Protein AF-A0A2M6X2R0-F1 (afdb_monomer)

Mean predicted aligned error: 9.49 Å

Sequence (315 aa):
MKLKLTNTSATFLIAISLFVGARGLSDSLNKSSTMLSLGDSITAGTIAGWVGPQQIVSRIIGSDVLFPNPGANYFFNFQSTFSWATGQDIASHYVRLENALKRQSSLSHLYAINAAVQGQEFSHLPGQARFAVDRILEYNIGSIPYMTLLIGNNDICYYGEASEWLHARLKKYLNEAFDTLNRVQLEGKTRVLVSGLPPIWKLGSKKIREARSVLAVRCEWIRDRILGVCKRSLRWDTPEQEAWAKRQVITLNHWLSDWVKQANHRYPNFEFYFSDSLLHEEIRPNMLSSDCFHPNSEGQKNFAERLWNAQPWFR

Solvent-accessible surface area (backbone atoms only — not comparable to full-atom values): 17439 Å² total; per-residue (Å²): 138,90,82,88,89,76,88,82,81,90,80,91,77,84,94,77,85,92,80,80,80,68,76,78,71,65,78,67,62,80,54,41,40,31,37,41,32,43,29,12,29,69,46,18,8,38,62,10,84,40,74,54,56,76,74,49,54,66,50,71,72,44,86,80,77,70,80,76,66,101,81,68,99,70,84,78,66,58,64,30,50,32,6,20,49,68,4,75,81,38,72,7,43,45,50,51,47,46,54,46,43,49,74,77,41,90,61,89,67,69,47,74,47,76,49,22,34,69,81,35,33,46,85,43,39,39,58,35,27,48,54,50,48,52,51,34,63,74,65,50,43,32,26,39,68,36,33,42,35,39,67,40,66,42,42,40,30,70,70,46,56,68,43,73,70,52,52,53,45,46,54,51,23,52,48,51,15,51,61,50,48,67,71,59,87,55,58,73,63,28,33,33,42,36,43,32,56,54,50,63,39,59,57,31,33,66,77,39,28,65,32,59,36,69,77,71,42,40,21,41,53,45,23,62,71,73,68,54,60,40,54,65,36,32,70,44,92,48,72,69,47,44,52,50,34,45,46,30,56,52,52,47,35,51,52,52,45,56,47,38,63,52,45,43,72,74,38,78,60,40,46,59,44,69,39,58,63,44,43,74,53,82,90,50,71,86,25,35,15,66,56,56,69,47,40,10,42,62,29,18,40,51,50,16,49,48,56,60,69,67,55,91,82,84,124

Secondary structure (DSSP, 8-state):
-------------------SSSSSSSTTS-PEEEEEEEESHHHHTTTTT--STHHHHHHHSSTT-S---TTS--------TT-TTT-TTTT-HHHHHHHHHHHHS----EEEEE---TT--GGGHHHHHHHHHHHHHHTTEEE--EEEEE--HHHHHHH-S--HHHHHHHHHHHHHHHHHHTTS--SSPEEEEEEPPP-GGGGGSHHHHT-B-TTS-BHHIIIIIII-TTHHHH---SHHHHHHHHHHHHHHHHHHHHHHHHHHHH-TTEEEEEE-GGGG----GGGB-TTSSSB-HHHHHHHHHHHHHH-SS--

Radius of gyration: 26.72 Å; Cα contacts (8 Å, |Δi|>4): 539; chains: 1; bounding box: 85×39×107 Å

Foldseek 3Di:
DDDDDDDDDDDDDDPDDPPPPPPPPVVPPPAAEEAEEEAACLQLCPLQAFQADVVVVVVVVPPDPPDDDPPDPDPPSNRELLGQDAHVVFCHVQVLVQVLDVVVDVRPDYHYDYLYYHLDALQCLLVSLVVVVVCCVVRVHAAHQEYEYDYHLNVCLPVVADDVVVLVSNLVSVCSSVVSNLVDDHPAAYEYEYEQDAQQLCCLDPQLQQDAGNVRHGLVCLQCPPPNTSCSLNDDDDPVSSVRSSVRSVSVLVSSQVSQVVCVVVRVSYHYDYDHQNHPDDDHQVQDHRSSRHGHSVVSNVVSVRSVVRDDPRD

pLDDT: mean 83.43, std 21.42, range [27.28, 98.88]

Structure (mmCIF, N/CA/C/O backbone):
data_AF-A0A2M6X2R0-F1
#
_entry.id   AF-A0A2M6X2R0-F1
#
loop_
_atom_site.group_PDB
_atom_site.id
_atom_site.type_symbol
_atom_site.label_atom_id
_atom_site.label_alt_id
_atom_site.label_comp_id
_atom_site.label_asym_id
_atom_site.label_entity_id
_atom_site.label_seq_id
_atom_site.pdbx_PDB_ins_code
_atom_site.Cartn_x
_atom_site.Cartn_y
_atom_site.Cartn_z
_atom_site.occupancy
_atom_site.B_iso_or_equiv
_atom_site.auth_seq_id
_atom_site.auth_comp_id
_atom_site.auth_asym_id
_atom_site.auth_atom_id
_atom_site.pdbx_PDB_model_num
ATOM 1 N N . MET A 1 1 ? -63.470 11.287 80.082 1.00 43.22 1 MET A N 1
ATOM 2 C CA . MET A 1 1 ? -62.884 11.172 78.731 1.00 43.22 1 MET A CA 1
ATOM 3 C C . MET A 1 1 ? -61.407 11.531 78.840 1.00 43.22 1 MET A C 1
ATOM 5 O O . MET A 1 1 ? -61.082 12.666 79.154 1.00 43.22 1 MET A O 1
ATOM 9 N N . LYS A 1 2 ? -60.531 10.521 78.770 1.00 40.09 2 LYS A N 1
ATOM 10 C CA . LYS A 1 2 ? -59.067 10.663 78.819 1.00 40.09 2 LYS A CA 1
ATOM 11 C C . LYS A 1 2 ? -58.580 11.144 77.452 1.00 40.09 2 LYS A C 1
ATOM 13 O O . LYS A 1 2 ? -58.972 10.519 76.477 1.00 40.09 2 LYS A O 1
ATOM 18 N N . LEU A 1 3 ? -57.672 12.119 77.396 1.00 32.97 3 LEU A N 1
ATOM 19 C CA . LEU A 1 3 ? -56.439 12.004 76.604 1.00 32.97 3 LEU A CA 1
ATOM 20 C C . LEU A 1 3 ? -55.464 13.141 76.943 1.00 32.97 3 LEU A C 1
ATOM 22 O O . LEU A 1 3 ? -55.737 14.319 76.740 1.00 32.97 3 LEU A O 1
ATOM 26 N N . LYS A 1 4 ? -54.332 12.721 77.519 1.00 35.53 4 LYS A N 1
ATOM 27 C CA . LYS A 1 4 ? -53.103 13.485 77.735 1.00 35.53 4 LYS A CA 1
ATOM 28 C C . LYS A 1 4 ? -52.472 13.809 76.379 1.00 35.53 4 LYS A C 1
ATOM 30 O O . LYS A 1 4 ? -52.302 12.905 75.567 1.00 35.53 4 LYS A O 1
ATOM 35 N N . LEU A 1 5 ? -52.060 15.058 76.192 1.00 40.47 5 LEU A N 1
ATOM 36 C CA . LEU A 1 5 ? -51.091 15.462 75.176 1.00 40.47 5 LEU A CA 1
ATOM 37 C C . LEU A 1 5 ? -49.701 15.447 75.819 1.00 40.47 5 LEU A C 1
ATOM 39 O O . LEU A 1 5 ? -49.452 16.175 76.777 1.00 40.47 5 LEU A O 1
ATOM 43 N N . THR A 1 6 ? -48.807 14.613 75.297 1.00 48.62 6 THR A N 1
ATOM 44 C CA . THR A 1 6 ? -47.369 14.677 75.573 1.00 48.62 6 THR A CA 1
ATOM 45 C C . THR A 1 6 ? -46.605 14.656 74.256 1.00 48.62 6 THR A C 1
ATOM 47 O O . THR A 1 6 ? -46.826 13.776 73.431 1.00 48.62 6 THR A O 1
ATOM 50 N N . ASN A 1 7 ? -45.736 15.662 74.121 1.00 41.75 7 ASN A N 1
ATOM 51 C CA . ASN A 1 7 ? -44.561 15.829 73.260 1.00 41.75 7 ASN A CA 1
ATOM 52 C C . ASN A 1 7 ? -44.077 14.599 72.477 1.00 41.75 7 ASN A C 1
ATOM 54 O O . ASN A 1 7 ? -43.929 13.528 73.056 1.00 41.75 7 ASN A O 1
ATOM 58 N N . THR A 1 8 ? -43.592 14.802 71.247 1.00 39.56 8 THR A N 1
ATOM 59 C CA . THR A 1 8 ? -42.137 14.889 70.973 1.00 39.56 8 THR A CA 1
ATOM 60 C C . THR A 1 8 ? -41.818 15.044 69.478 1.00 39.56 8 THR A C 1
ATOM 62 O O . THR A 1 8 ? -42.349 14.345 68.628 1.00 39.56 8 THR A O 1
ATOM 65 N N . SER A 1 9 ? -40.904 15.981 69.222 1.00 38.53 9 SER A N 1
ATOM 66 C CA . SER A 1 9 ? -39.717 15.857 68.367 1.00 38.53 9 SER A CA 1
ATOM 67 C C . SER A 1 9 ? -39.843 15.554 66.870 1.00 38.53 9 SER A C 1
ATOM 69 O O . SER A 1 9 ? -40.029 14.430 66.421 1.00 38.53 9 SER A O 1
ATOM 71 N N . ALA A 1 10 ? -39.551 16.620 66.124 1.00 44.25 10 ALA A N 1
ATOM 72 C CA . ALA A 1 10 ? -38.836 16.681 64.856 1.00 44.25 10 ALA A CA 1
ATOM 73 C C . ALA A 1 10 ? -38.079 15.408 64.426 1.00 44.25 10 ALA A C 1
ATOM 75 O O . ALA A 1 10 ? -37.183 14.919 65.113 1.00 44.25 10 ALA A O 1
ATOM 76 N N . THR A 1 11 ? -38.329 14.974 63.193 1.00 41.75 11 THR A N 1
ATOM 77 C CA . THR A 1 11 ? -37.322 14.297 62.372 1.00 41.75 11 THR A CA 1
ATOM 78 C C . THR A 1 11 ? -37.423 14.855 60.960 1.00 41.75 11 THR A C 1
ATOM 80 O O . THR A 1 11 ? -38.328 14.543 60.193 1.00 41.75 11 THR A O 1
ATOM 83 N N . PHE A 1 12 ? -36.497 15.761 60.667 1.00 41.28 12 PHE A N 1
ATOM 84 C CA . PHE A 1 12 ? -36.192 16.266 59.340 1.00 41.28 12 PHE A CA 1
ATOM 85 C C . PHE A 1 12 ? -35.322 15.193 58.671 1.00 41.28 12 PHE A C 1
ATOM 87 O O . PHE A 1 12 ? -34.210 14.943 59.132 1.00 41.28 12 PHE A O 1
ATOM 94 N N . LEU A 1 13 ? -35.820 14.524 57.631 1.00 39.78 13 LEU A N 1
ATOM 95 C CA . LEU A 1 13 ? -35.001 13.648 56.794 1.00 39.78 13 LEU A CA 1
ATOM 96 C C . LEU A 1 13 ? -35.157 14.070 55.337 1.00 39.78 13 LEU A C 1
ATOM 98 O O . LEU A 1 13 ? -36.221 14.014 54.728 1.00 39.78 13 LEU A O 1
ATOM 102 N N . ILE A 1 14 ? -34.033 14.578 54.855 1.00 40.62 14 ILE A N 1
ATOM 103 C CA . ILE A 1 14 ? -33.745 15.122 53.542 1.00 40.62 14 ILE A CA 1
ATOM 104 C C . ILE A 1 14 ? -33.826 13.983 52.518 1.00 40.62 14 ILE A C 1
ATOM 106 O O . ILE A 1 14 ? -33.011 13.065 52.545 1.00 40.62 14 ILE A O 1
ATOM 110 N N . ALA A 1 15 ? -34.782 14.054 51.592 1.00 39.75 15 ALA A N 1
ATOM 111 C CA . ALA A 1 15 ? -34.793 13.228 50.389 1.00 39.75 15 ALA A CA 1
ATOM 112 C C . ALA A 1 15 ? -33.968 13.930 49.296 1.00 39.75 15 ALA A C 1
ATOM 114 O O . ALA A 1 15 ? -34.505 14.634 48.444 1.00 39.75 15 ALA A O 1
ATOM 115 N N . ILE A 1 16 ? -32.643 13.776 49.352 1.00 43.59 16 ILE A N 1
ATOM 116 C CA . ILE A 1 16 ? -31.715 14.164 48.282 1.00 43.59 16 ILE A CA 1
ATOM 117 C C . ILE A 1 16 ? -30.932 12.913 47.865 1.00 43.59 16 ILE A C 1
ATOM 119 O O . ILE A 1 16 ? -30.350 12.238 48.708 1.00 43.59 16 ILE A O 1
ATOM 123 N N . SER A 1 17 ? -30.878 12.681 46.548 1.00 42.66 17 SER A N 1
ATOM 124 C CA . SER A 1 17 ? -30.017 11.728 45.814 1.00 42.66 17 SER A CA 1
ATOM 125 C C . SER A 1 17 ? -30.605 10.360 45.446 1.00 42.66 17 SER A C 1
ATOM 127 O O . SER A 1 17 ? -30.156 9.325 45.923 1.00 42.66 17 SER A O 1
ATOM 129 N N . LEU A 1 18 ? -31.492 10.340 44.448 1.00 42.16 18 LEU A N 1
ATOM 130 C CA . LEU A 1 18 ? -31.646 9.199 43.530 1.00 42.16 18 LEU A CA 1
ATOM 131 C C . LEU A 1 18 ? -31.637 9.698 42.075 1.00 42.16 18 LEU A C 1
ATOM 133 O O . LEU A 1 18 ? -32.614 9.564 41.354 1.00 42.16 18 LEU A O 1
ATOM 137 N N . PHE A 1 19 ? -30.537 10.326 41.645 1.00 43.22 19 PHE A N 1
ATOM 138 C CA . PHE A 1 19 ? -30.314 10.685 40.232 1.00 43.22 19 PHE A CA 1
ATOM 139 C C . PHE A 1 19 ? -28.824 10.660 39.837 1.00 43.22 19 PHE A C 1
ATOM 141 O O . PHE A 1 19 ? -28.354 11.491 39.068 1.00 43.22 19 PHE A O 1
ATOM 148 N N . VAL A 1 20 ? -28.054 9.694 40.353 1.00 44.09 20 VAL A N 1
ATOM 149 C CA . VAL A 1 20 ? -26.637 9.495 39.958 1.00 44.09 20 VAL A CA 1
ATOM 150 C C . VAL A 1 20 ? -26.399 8.148 39.247 1.00 44.09 20 VAL A C 1
ATOM 152 O O . VAL A 1 20 ? -25.314 7.892 38.745 1.00 44.09 20 VAL A O 1
ATOM 155 N N . GLY A 1 21 ? -27.423 7.302 39.086 1.00 42.88 21 GLY A N 1
ATOM 156 C CA . GLY A 1 21 ? -27.259 5.957 38.509 1.00 42.88 21 GLY A CA 1
ATOM 157 C C . GLY A 1 21 ? -27.474 5.807 36.995 1.00 42.88 21 GLY A C 1
ATOM 158 O O . GLY A 1 21 ? -27.180 4.746 36.461 1.00 42.88 21 GLY A O 1
ATOM 159 N N . ALA A 1 22 ? -27.992 6.817 36.286 1.00 40.34 22 ALA A N 1
ATOM 160 C CA . ALA A 1 22 ? -28.460 6.636 34.900 1.00 40.34 22 ALA A CA 1
ATOM 161 C C . ALA A 1 22 ? -27.544 7.223 33.810 1.00 40.34 22 ALA A C 1
ATOM 163 O O . ALA A 1 22 ? -27.767 6.969 32.631 1.00 40.34 22 ALA A O 1
ATOM 164 N N . ARG A 1 23 ? -26.496 7.980 34.167 1.00 41.56 23 ARG A N 1
ATOM 165 C CA . ARG A 1 23 ? -25.565 8.555 33.172 1.00 41.56 23 ARG A CA 1
ATOM 166 C C . ARG A 1 23 ? -24.433 7.611 32.748 1.00 41.56 23 ARG A C 1
ATOM 168 O O . ARG A 1 23 ? -23.787 7.884 31.753 1.00 41.56 23 ARG A O 1
ATOM 175 N N . GLY A 1 24 ? -24.223 6.493 33.449 1.00 35.34 24 GLY A N 1
ATOM 176 C CA . GLY A 1 24 ? -23.161 5.527 33.122 1.00 35.34 24 GLY A CA 1
ATOM 177 C C . GLY A 1 24 ? -23.571 4.381 32.189 1.00 35.34 24 GLY A C 1
ATOM 178 O O . GLY A 1 24 ? -22.707 3.660 31.708 1.00 35.34 24 GLY A O 1
ATOM 179 N N . LEU A 1 25 ? -24.870 4.191 31.932 1.00 40.44 25 LEU A N 1
ATOM 180 C CA . LEU A 1 25 ? -25.377 3.064 31.130 1.00 40.44 25 LEU A CA 1
ATOM 181 C C . LEU A 1 25 ? -25.790 3.463 29.703 1.00 40.44 25 LEU A C 1
ATOM 183 O O . LEU A 1 25 ? -25.954 2.592 28.855 1.00 40.44 25 LEU A O 1
ATOM 187 N N . SER A 1 26 ? -25.906 4.765 29.415 1.00 40.50 26 SER A N 1
ATOM 188 C CA . SER A 1 26 ? -26.314 5.281 28.098 1.00 40.50 26 SER A CA 1
ATOM 189 C C . SER A 1 26 ? -25.148 5.562 27.138 1.00 40.50 26 SER A C 1
ATOM 191 O O . SER A 1 26 ? -25.379 5.635 25.934 1.00 40.50 26 SER A O 1
ATOM 193 N N . ASP A 1 27 ? -23.910 5.684 27.628 1.00 43.59 27 ASP A N 1
ATOM 194 C CA . ASP A 1 27 ? -22.731 5.970 26.784 1.00 43.59 27 ASP A CA 1
ATOM 195 C C . ASP A 1 27 ? -22.117 4.708 26.149 1.00 43.59 27 ASP A C 1
ATOM 197 O O . ASP A 1 27 ? -21.169 4.790 25.370 1.00 43.59 27 ASP A O 1
ATOM 201 N N . SER A 1 28 ? -22.691 3.533 26.430 1.00 44.41 28 SER A N 1
ATOM 202 C CA . SER A 1 28 ? -22.356 2.263 25.768 1.00 44.41 28 SER A CA 1
ATOM 203 C C . SER A 1 28 ? -23.214 1.986 24.527 1.00 44.41 28 SER A C 1
ATOM 205 O O . SER A 1 28 ? -23.361 0.836 24.117 1.00 44.41 28 SER A O 1
ATOM 207 N N . LEU A 1 29 ? -23.788 3.030 23.910 1.00 52.78 29 LEU A N 1
ATOM 208 C CA . LEU A 1 29 ? -24.317 2.940 22.547 1.00 52.78 29 LEU A CA 1
ATOM 209 C C . LEU A 1 29 ? -23.225 2.325 21.664 1.00 52.78 29 LEU A C 1
ATOM 211 O O . LEU A 1 29 ? -22.211 2.973 21.423 1.00 52.78 29 LEU A O 1
ATOM 215 N N . ASN A 1 30 ? -23.425 1.056 21.281 1.00 63.91 30 ASN A N 1
ATOM 216 C CA . ASN A 1 30 ? -22.467 0.165 20.619 1.00 63.91 30 ASN A CA 1
ATOM 217 C C . ASN A 1 30 ? -21.560 0.919 19.642 1.00 63.91 30 ASN A C 1
ATOM 219 O O . ASN A 1 30 ? -21.931 1.129 18.484 1.00 63.91 30 ASN A O 1
ATOM 223 N N . LYS A 1 31 ? -20.370 1.325 20.097 1.00 73.50 31 LYS A N 1
ATOM 224 C CA . LYS A 1 31 ? -19.413 1.955 19.198 1.00 73.50 31 LYS A CA 1
ATOM 225 C C . LYS A 1 31 ? -18.982 0.926 18.164 1.00 73.50 31 LYS A C 1
ATOM 227 O O . LYS A 1 31 ? -18.732 -0.236 18.485 1.00 73.50 31 LYS A O 1
ATOM 232 N N . SER A 1 32 ? -18.919 1.350 16.911 1.00 88.19 32 SER A N 1
ATOM 233 C CA . SER A 1 32 ? -18.616 0.447 15.808 1.00 88.19 32 SER A CA 1
ATOM 234 C C . SER A 1 32 ? -17.125 0.094 15.764 1.00 88.19 32 SER A C 1
ATOM 236 O O . SER A 1 32 ? -16.259 0.899 16.126 1.00 88.19 32 SER A O 1
ATOM 238 N N . SER A 1 33 ? -16.822 -1.117 15.295 1.00 92.38 33 SER A N 1
ATOM 239 C CA . SER A 1 33 ? -15.469 -1.517 14.902 1.00 92.38 33 SER A CA 1
ATOM 240 C C . SER A 1 33 ? -15.296 -1.328 13.400 1.00 92.38 33 SER A C 1
ATOM 242 O O . SER A 1 33 ? -16.158 -1.734 12.617 1.00 92.38 33 SER A O 1
ATOM 244 N N . THR A 1 34 ? -14.168 -0.747 12.991 1.00 95.62 34 THR A N 1
ATOM 245 C CA . THR A 1 34 ? -13.890 -0.444 11.581 1.00 95.62 34 THR A CA 1
ATOM 246 C C . THR A 1 34 ? -12.469 -0.833 11.189 1.00 95.62 34 THR A C 1
ATOM 248 O O . THR A 1 34 ? -11.519 -0.502 11.886 1.00 95.62 34 THR A O 1
ATOM 251 N N . MET A 1 35 ? -12.291 -1.499 10.050 1.00 97.44 35 MET A N 1
ATOM 252 C CA . MET A 1 35 ? -10.981 -1.637 9.412 1.00 97.44 35 MET A CA 1
ATOM 253 C C . MET A 1 35 ? -10.658 -0.372 8.610 1.00 97.44 35 MET A C 1
ATOM 255 O O . MET A 1 35 ? -11.496 0.099 7.845 1.00 97.44 35 MET A O 1
ATOM 259 N N . LEU A 1 36 ? -9.437 0.152 8.729 1.00 98.19 36 LEU A N 1
ATOM 260 C CA . LEU A 1 36 ? -8.983 1.310 7.953 1.00 98.19 36 LEU A CA 1
ATOM 261 C C . LEU A 1 36 ? -7.908 0.905 6.939 1.00 98.19 36 LEU A C 1
ATOM 263 O O . LEU A 1 36 ? -7.010 0.133 7.253 1.00 98.19 36 LEU A O 1
ATOM 267 N N . SER A 1 37 ? -7.949 1.458 5.733 1.00 98.44 37 SER A N 1
ATOM 268 C CA . SER A 1 37 ? -6.888 1.276 4.745 1.00 98.44 37 SER A CA 1
ATOM 269 C C . SER A 1 37 ? -6.431 2.609 4.171 1.00 98.44 37 SER A C 1
ATOM 271 O O . SER A 1 37 ? -7.256 3.398 3.723 1.00 98.44 37 SER A O 1
ATOM 273 N N . LEU A 1 38 ? -5.120 2.838 4.153 1.00 98.50 38 LEU A N 1
ATOM 274 C CA . LEU A 1 38 ? -4.463 4.000 3.557 1.00 98.50 38 LEU A CA 1
ATOM 275 C C . LEU A 1 38 ? -3.576 3.541 2.394 1.00 98.50 38 LEU A C 1
ATOM 277 O O . LEU A 1 38 ? -2.958 2.475 2.458 1.00 98.50 38 LEU A O 1
ATOM 281 N N . GLY A 1 39 ? -3.472 4.335 1.332 1.00 98.00 39 GLY A N 1
ATOM 282 C CA . GLY A 1 39 ? -2.597 3.984 0.219 1.00 98.00 39 GLY A CA 1
ATOM 283 C C . GLY A 1 39 ? -2.884 4.668 -1.105 1.00 98.00 39 GLY A C 1
ATOM 284 O O . GLY A 1 39 ? -3.517 5.719 -1.160 1.00 98.00 39 GLY A O 1
ATOM 285 N N . ASP A 1 40 ? -2.420 4.049 -2.182 1.00 95.62 40 ASP A N 1
ATOM 286 C CA . ASP A 1 40 ? -2.631 4.525 -3.547 1.00 95.62 40 ASP A CA 1
ATOM 287 C C . ASP A 1 40 ? -3.677 3.695 -4.324 1.00 95.62 40 ASP A C 1
ATOM 289 O O . ASP A 1 40 ? -4.545 3.036 -3.744 1.00 95.62 40 ASP A 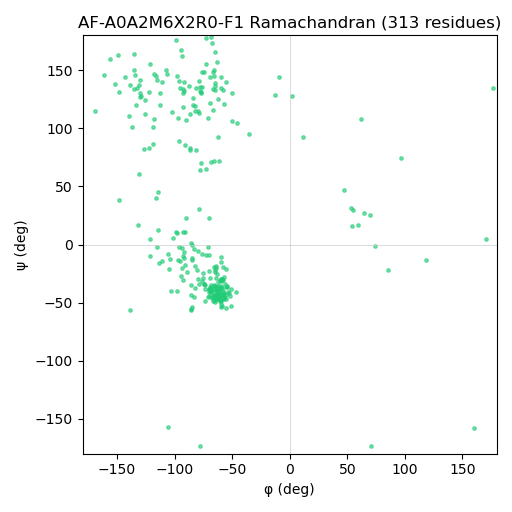O 1
ATOM 293 N N . SER A 1 41 ? -3.615 3.724 -5.657 1.00 94.38 41 SER A N 1
ATOM 294 C CA . SER A 1 41 ? -4.508 2.976 -6.546 1.00 94.38 41 SER A CA 1
ATOM 295 C C . SER A 1 41 ? -4.461 1.461 -6.353 1.00 94.38 41 SER A C 1
ATOM 297 O O . SER A 1 41 ? -5.481 0.802 -6.568 1.00 94.38 41 SER A O 1
ATOM 299 N N . ILE A 1 42 ? -3.328 0.888 -5.929 1.00 96.00 42 ILE A N 1
ATOM 300 C CA . ILE A 1 42 ? -3.237 -0.549 -5.637 1.00 96.00 42 ILE A CA 1
ATOM 301 C C . ILE A 1 42 ? -4.163 -0.875 -4.464 1.00 96.00 42 ILE A C 1
ATOM 303 O O . ILE A 1 42 ? -4.968 -1.802 -4.552 1.00 96.00 42 ILE A O 1
ATOM 307 N N . THR A 1 43 ? -4.105 -0.070 -3.404 1.00 97.56 43 THR A N 1
ATOM 308 C CA . THR A 1 43 ? -4.927 -0.215 -2.194 1.00 97.56 43 THR A CA 1
ATOM 309 C C . THR A 1 43 ? -6.394 0.123 -2.425 1.00 97.56 43 THR A C 1
ATOM 311 O O . THR A 1 43 ? -7.280 -0.573 -1.923 1.00 97.56 43 THR A O 1
ATOM 314 N N . ALA A 1 44 ? -6.683 1.141 -3.235 1.00 95.06 44 ALA A N 1
ATOM 315 C CA . ALA A 1 44 ? -8.050 1.455 -3.646 1.00 95.06 44 ALA A CA 1
ATOM 316 C C . ALA A 1 44 ? -8.679 0.332 -4.498 1.00 95.06 44 ALA A C 1
ATOM 318 O O . ALA A 1 44 ? -9.900 0.255 -4.631 1.00 95.06 44 ALA A O 1
ATOM 319 N N . GLY A 1 45 ? -7.861 -0.556 -5.075 1.00 93.31 45 GLY A N 1
ATOM 320 C CA . GLY A 1 45 ? -8.326 -1.550 -6.036 1.00 93.31 45 GLY A CA 1
ATOM 321 C C . GLY A 1 45 ? -8.745 -0.917 -7.359 1.00 93.31 45 GLY A C 1
ATOM 322 O O . GLY A 1 45 ? -9.599 -1.468 -8.052 1.00 93.31 45 GLY A O 1
ATOM 323 N N . THR A 1 46 ? -8.191 0.252 -7.697 1.00 87.62 46 THR A N 1
ATOM 324 C CA . THR A 1 46 ? -8.549 0.994 -8.907 1.00 87.62 46 THR A CA 1
ATOM 325 C C . THR A 1 46 ? -8.487 0.062 -10.110 1.00 87.62 46 THR A C 1
ATOM 327 O O . THR A 1 46 ? -7.521 -0.681 -10.264 1.00 87.62 46 THR A O 1
ATOM 330 N N . ILE A 1 47 ? -9.550 0.071 -10.923 1.00 84.75 47 ILE A N 1
ATOM 331 C CA . ILE A 1 47 ? -9.713 -0.734 -12.146 1.00 84.75 47 ILE A CA 1
ATOM 332 C C . ILE A 1 47 ? -9.516 -2.255 -11.981 1.00 84.75 47 ILE A C 1
ATOM 334 O O . ILE A 1 47 ? -9.417 -2.975 -12.972 1.00 84.75 47 ILE A O 1
ATOM 338 N N . ALA A 1 48 ? -9.542 -2.790 -10.754 1.00 86.56 48 ALA A N 1
ATOM 339 C CA . ALA A 1 48 ? -9.298 -4.213 -10.520 1.00 86.56 48 ALA A CA 1
ATOM 340 C C . ALA A 1 48 ? -10.356 -5.136 -11.161 1.00 86.56 48 ALA A C 1
ATOM 342 O O . ALA A 1 48 ? -10.046 -6.261 -11.545 1.00 86.56 48 ALA A O 1
ATOM 343 N N . GLY A 1 49 ? -11.595 -4.659 -11.320 1.00 81.12 49 GLY A N 1
ATOM 344 C CA . GLY A 1 49 ? -12.663 -5.394 -12.009 1.00 81.12 49 GLY A CA 1
ATOM 345 C C . GLY A 1 49 ? -12.601 -5.321 -13.541 1.00 81.12 49 GLY A C 1
ATOM 346 O O . GLY A 1 49 ? -13.408 -5.960 -14.214 1.00 81.12 49 GLY A O 1
ATOM 347 N N . TRP A 1 50 ? -11.682 -4.536 -14.114 1.00 73.25 50 TRP A N 1
ATOM 348 C CA . TRP A 1 50 ? -11.643 -4.263 -15.552 1.00 73.25 50 TRP A CA 1
ATOM 349 C C . TRP A 1 50 ? -10.768 -5.283 -16.276 1.00 73.25 50 TRP A C 1
ATOM 351 O O . TRP A 1 50 ? -9.578 -5.078 -16.522 1.00 73.25 50 TRP A O 1
ATOM 361 N N . VAL A 1 51 ? -11.394 -6.406 -16.622 1.00 61.91 51 VAL A N 1
ATOM 362 C CA . VAL A 1 51 ? -10.773 -7.526 -17.348 1.00 61.91 51 VAL A CA 1
ATOM 363 C C . VAL A 1 51 ? -11.363 -7.733 -18.753 1.00 61.91 51 VAL A C 1
ATOM 365 O O . VAL A 1 51 ? -11.095 -8.751 -19.382 1.00 61.91 51 VAL A O 1
ATOM 368 N N . GLY A 1 52 ? -12.159 -6.787 -19.278 1.00 56.47 52 GLY A N 1
ATOM 369 C CA . GLY A 1 52 ? -12.892 -6.958 -20.543 1.00 56.47 52 GLY A CA 1
ATOM 370 C C . GLY A 1 52 ? -12.850 -5.759 -21.513 1.00 56.47 52 GLY A C 1
ATOM 371 O O . GLY A 1 52 ? -12.824 -4.613 -21.061 1.00 56.47 52 GLY A O 1
ATOM 372 N N . PRO A 1 53 ? -12.926 -5.988 -22.846 1.00 49.78 53 PRO A N 1
ATOM 373 C CA . PRO A 1 53 ? -12.915 -4.936 -23.875 1.00 49.78 53 PRO A CA 1
ATOM 374 C C . PRO A 1 53 ? -14.039 -3.900 -23.760 1.00 49.78 53 PRO A C 1
ATOM 376 O O . PRO A 1 53 ? -13.837 -2.715 -24.023 1.00 49.78 53 PRO A O 1
ATOM 379 N N . GLN A 1 54 ? -15.238 -4.342 -23.370 1.00 47.16 54 GLN A N 1
ATOM 380 C CA . GLN A 1 54 ? -16.447 -3.514 -23.424 1.00 47.16 54 GLN A CA 1
ATOM 381 C C . GLN A 1 54 ? -16.454 -2.373 -22.394 1.00 47.16 54 GLN A C 1
ATOM 383 O O . GLN A 1 54 ? -17.112 -1.358 -22.604 1.00 47.16 54 GLN A O 1
ATOM 388 N N . GLN A 1 55 ? -15.684 -2.504 -21.311 1.00 48.38 55 GLN A N 1
ATOM 389 C CA . GLN A 1 55 ? -15.577 -1.475 -20.271 1.00 48.38 55 GLN A CA 1
ATOM 390 C C . GLN A 1 55 ? -14.580 -0.363 -20.643 1.00 48.38 55 GLN A C 1
ATOM 392 O O . GLN A 1 55 ? -14.646 0.733 -20.094 1.00 48.38 55 GLN A O 1
ATOM 397 N N . ILE A 1 56 ? -13.691 -0.627 -21.607 1.00 45.75 56 ILE A N 1
ATOM 398 C CA . ILE A 1 56 ? -12.654 0.304 -22.066 1.00 45.75 56 ILE A CA 1
ATOM 399 C C . ILE A 1 56 ? -13.212 1.239 -23.153 1.00 45.75 56 ILE A C 1
ATOM 401 O O . ILE A 1 56 ? -12.998 2.448 -23.114 1.00 45.75 56 ILE A O 1
ATOM 405 N N . VAL A 1 57 ? -13.975 0.700 -24.111 1.00 41.78 57 VAL A N 1
ATOM 406 C CA . VAL A 1 57 ? -14.451 1.452 -25.291 1.00 41.78 57 VAL A CA 1
ATOM 407 C C . VAL A 1 57 ? -15.491 2.518 -24.929 1.00 41.78 57 VAL A C 1
ATOM 409 O O . VAL A 1 57 ? -15.433 3.628 -25.456 1.00 41.78 57 VAL A O 1
ATOM 412 N N . SER A 1 58 ? -16.391 2.237 -23.983 1.00 38.91 58 SER A N 1
ATOM 413 C CA . SER A 1 58 ? -17.434 3.189 -23.568 1.00 38.91 58 SER A CA 1
ATOM 414 C C . SER A 1 58 ? -16.888 4.443 -22.876 1.00 38.91 58 SER A C 1
ATOM 416 O O . SER A 1 58 ? -17.569 5.463 -22.851 1.00 38.91 58 SER A O 1
ATOM 418 N N . ARG A 1 59 ? -15.652 4.402 -22.357 1.00 45.38 59 ARG A N 1
ATOM 419 C CA . ARG A 1 59 ? -15.014 5.535 -21.666 1.00 45.38 59 ARG A CA 1
ATOM 420 C C . ARG A 1 59 ? -13.800 6.128 -22.385 1.00 45.38 59 ARG A C 1
ATOM 422 O O . ARG A 1 59 ? -13.439 7.253 -22.075 1.00 45.38 59 ARG A O 1
ATOM 429 N N . ILE A 1 60 ? -13.204 5.434 -23.363 1.00 41.25 60 ILE A N 1
ATOM 430 C CA . ILE A 1 60 ? -12.231 6.050 -24.289 1.00 41.25 60 ILE A CA 1
ATOM 431 C C . ILE A 1 60 ? -12.943 6.949 -25.315 1.00 41.25 60 ILE A C 1
ATOM 433 O O . ILE A 1 60 ? -12.392 7.972 -25.708 1.00 41.25 60 ILE A O 1
ATOM 437 N N . ILE A 1 61 ? -14.163 6.591 -25.738 1.00 40.69 61 ILE A N 1
ATOM 438 C CA . ILE A 1 61 ? -14.947 7.373 -26.716 1.00 40.69 61 ILE A CA 1
ATOM 439 C C . ILE A 1 61 ? -15.826 8.434 -26.022 1.00 40.69 61 ILE A C 1
ATOM 441 O O . ILE A 1 61 ? -16.141 9.461 -26.616 1.00 40.69 61 ILE A O 1
ATOM 445 N N . GLY A 1 62 ? -16.168 8.233 -24.745 1.00 33.59 62 GLY A N 1
ATOM 446 C CA . GLY A 1 62 ? -16.767 9.258 -23.889 1.00 33.59 62 GLY A CA 1
ATOM 447 C C . GLY A 1 62 ? -15.697 10.188 -23.323 1.00 33.59 62 GLY A C 1
ATOM 448 O O . GLY A 1 62 ? -15.235 9.994 -22.201 1.00 33.59 62 GLY A O 1
ATOM 449 N N . SER A 1 63 ? -15.280 11.168 -24.120 1.00 37.22 63 SER A N 1
ATOM 450 C CA . SER A 1 63 ? -14.496 12.330 -23.698 1.00 37.22 63 SER A CA 1
ATOM 451 C C . SER A 1 63 ? -15.072 12.942 -22.413 1.00 37.22 63 SER A C 1
ATOM 453 O O . SER A 1 63 ? -16.137 13.541 -22.491 1.00 37.22 63 SER A O 1
ATOM 455 N N . ASP A 1 64 ? -14.410 12.701 -21.269 1.00 30.30 64 ASP A N 1
ATOM 456 C CA . ASP A 1 64 ? -14.414 13.508 -20.020 1.00 30.30 64 ASP A CA 1
ATOM 457 C C . ASP A 1 64 ? -13.723 12.812 -18.815 1.00 30.30 64 ASP A C 1
ATOM 459 O O . ASP A 1 64 ? -13.674 13.361 -17.717 1.00 30.30 64 ASP A O 1
ATOM 463 N N . VAL A 1 65 ? -13.101 11.633 -18.987 1.00 33.12 65 VAL A N 1
ATOM 464 C CA . VAL A 1 65 ? -12.243 11.006 -17.949 1.00 33.12 65 VAL A CA 1
ATOM 465 C C . VAL A 1 65 ? -10.778 10.935 -18.400 1.00 33.12 65 VAL A C 1
ATOM 467 O O . VAL A 1 65 ? -10.097 9.922 -18.265 1.00 33.12 65 VAL A O 1
ATOM 470 N N . LEU A 1 66 ? -10.271 12.036 -18.954 1.00 33.34 66 LEU A N 1
ATOM 471 C CA . LEU A 1 66 ? -8.843 12.345 -18.895 1.00 33.34 66 LEU A CA 1
ATOM 472 C C . LEU A 1 66 ? -8.650 13.174 -17.628 1.00 33.34 66 LEU A C 1
ATOM 474 O O . LEU A 1 66 ? -9.123 14.303 -17.587 1.00 33.34 66 LEU A O 1
ATOM 478 N N . PHE A 1 67 ? -8.042 12.562 -16.603 1.00 35.66 67 PHE A N 1
ATOM 479 C CA . PHE A 1 67 ? -7.576 13.159 -15.341 1.00 35.66 67 PHE A CA 1
ATOM 480 C C . PHE A 1 67 ? -8.083 14.594 -15.095 1.00 35.66 67 PHE A C 1
ATOM 482 O O . PHE A 1 67 ? -7.437 15.539 -15.560 1.00 35.66 67 PHE A O 1
ATOM 489 N N . PRO A 1 68 ? -9.220 14.799 -14.402 1.00 27.83 68 PRO A N 1
ATOM 490 C CA . PRO A 1 68 ? -9.677 16.150 -14.152 1.00 27.83 68 PRO A CA 1
ATOM 491 C C . PRO A 1 68 ? -8.628 16.869 -13.300 1.00 27.83 68 PRO A C 1
ATOM 493 O O . PRO A 1 68 ? -8.192 16.378 -12.261 1.00 27.83 68 PRO A O 1
ATOM 496 N N . ASN A 1 69 ? -8.199 18.010 -13.833 1.00 27.28 69 ASN A N 1
ATOM 497 C CA . ASN A 1 69 ? -7.708 19.213 -13.168 1.00 27.28 69 ASN A CA 1
ATOM 498 C C . ASN A 1 69 ? -7.655 19.119 -11.617 1.00 27.28 69 ASN A C 1
ATOM 500 O O . ASN A 1 69 ? -8.692 18.850 -11.006 1.00 27.28 69 ASN A O 1
ATOM 504 N N . PRO A 1 70 ? -6.525 19.425 -10.944 1.00 33.94 70 PRO A N 1
ATOM 505 C CA . PRO A 1 70 ? -6.343 19.261 -9.490 1.00 33.94 70 PRO A CA 1
ATOM 506 C C . PRO A 1 70 ? -7.153 20.249 -8.617 1.00 33.94 70 PRO A C 1
ATOM 508 O O . PRO A 1 70 ? -6.781 20.526 -7.481 1.00 33.94 70 PRO A O 1
ATOM 511 N N . GLY A 1 71 ? -8.246 20.813 -9.137 1.00 28.00 71 GLY A N 1
ATOM 512 C CA . GLY A 1 71 ? -8.935 21.975 -8.578 1.00 28.00 71 GLY A CA 1
ATOM 513 C C . GLY A 1 71 ? -10.454 21.866 -8.435 1.00 28.00 71 GLY A C 1
ATOM 514 O O . GLY A 1 71 ? -11.091 22.904 -8.286 1.00 28.00 71 GLY A O 1
ATOM 515 N N . ALA A 1 72 ? -11.068 20.677 -8.477 1.00 27.28 72 ALA A N 1
ATOM 516 C CA . ALA A 1 72 ? -12.504 20.555 -8.202 1.00 27.28 72 ALA A CA 1
ATOM 517 C C . ALA A 1 72 ? -12.893 19.221 -7.539 1.00 27.28 72 ALA A C 1
ATOM 519 O O . ALA A 1 72 ? -12.523 18.140 -7.989 1.00 27.28 72 ALA A O 1
ATOM 520 N N . ASN A 1 73 ? -13.671 19.337 -6.461 1.00 32.19 73 ASN A N 1
ATOM 521 C CA . ASN A 1 73 ? -14.183 18.297 -5.566 1.00 32.19 73 ASN A CA 1
ATOM 522 C C . ASN A 1 73 ? -15.103 17.254 -6.238 1.00 32.19 73 ASN A C 1
ATOM 524 O O . ASN A 1 73 ? -16.296 17.210 -5.953 1.00 32.19 73 ASN A O 1
ATOM 528 N N . TYR A 1 74 ? -14.557 16.364 -7.065 1.00 32.66 74 TYR A N 1
ATOM 529 C CA . TYR A 1 74 ? -15.228 15.113 -7.438 1.00 32.66 74 TYR A CA 1
ATOM 530 C C . TYR A 1 74 ? -14.310 13.923 -7.156 1.00 32.66 74 TYR A C 1
ATOM 532 O O . TYR A 1 74 ? -13.622 13.392 -8.025 1.00 32.66 74 TYR A O 1
ATOM 540 N N . PHE A 1 75 ? -14.318 13.511 -5.887 1.00 34.75 75 PHE A N 1
ATOM 541 C CA . PHE A 1 75 ? -13.757 12.261 -5.383 1.00 34.75 75 PHE A CA 1
ATOM 542 C C . PHE A 1 75 ? -14.537 11.059 -5.943 1.00 34.75 75 PHE A C 1
ATOM 544 O O . PHE A 1 75 ? -15.243 10.370 -5.211 1.00 34.75 75 PHE A O 1
ATOM 551 N N . PHE A 1 76 ? -14.397 10.748 -7.232 1.00 38.12 76 PHE A N 1
ATOM 552 C CA . PHE A 1 76 ? -14.654 9.383 -7.695 1.00 38.12 76 PHE A CA 1
ATOM 553 C C . PHE A 1 76 ? -13.454 8.514 -7.308 1.00 38.12 76 PHE A C 1
ATOM 555 O O . PHE A 1 76 ? -12.661 8.078 -8.140 1.00 38.12 76 PHE A O 1
ATOM 562 N N . ASN A 1 77 ? -13.317 8.276 -6.002 1.00 46.56 77 ASN A N 1
ATOM 563 C CA . ASN A 1 77 ? -12.562 7.149 -5.483 1.00 46.56 77 ASN A CA 1
ATOM 564 C C . ASN A 1 77 ? -13.278 5.890 -5.984 1.00 46.56 77 ASN A C 1
ATOM 566 O O . ASN A 1 77 ? -14.231 5.430 -5.360 1.00 46.56 77 ASN A O 1
ATOM 570 N N . PHE A 1 78 ? -12.862 5.354 -7.135 1.00 52.94 78 PHE A N 1
ATOM 571 C CA . PHE A 1 78 ? -13.287 4.037 -7.614 1.00 52.94 78 PHE A CA 1
ATOM 572 C C . PHE A 1 78 ? -12.692 2.966 -6.693 1.00 52.94 78 PHE A C 1
ATOM 574 O O . PHE A 1 78 ? -11.748 2.263 -7.054 1.00 52.94 78 PHE A O 1
ATOM 581 N N . GLN A 1 79 ? -13.213 2.901 -5.468 1.00 64.75 79 GLN A N 1
ATOM 582 C CA . GLN A 1 79 ? -12.931 1.839 -4.523 1.00 64.75 79 GLN A CA 1
ATOM 583 C C . GLN A 1 79 ? -13.621 0.602 -5.048 1.00 64.75 79 GLN A C 1
ATOM 585 O O . GLN A 1 79 ? -14.845 0.516 -5.116 1.00 64.75 79 GLN A O 1
ATOM 590 N N . SER A 1 80 ? -12.803 -0.323 -5.515 1.00 76.94 80 SER A N 1
ATOM 591 C CA . SER A 1 80 ? -13.301 -1.540 -6.116 1.00 76.94 80 SER A CA 1
ATOM 592 C C . SER A 1 80 ? -13.720 -2.513 -5.027 1.00 76.94 80 SER A C 1
ATOM 594 O O . SER A 1 80 ? -13.002 -2.710 -4.042 1.00 76.94 80 SER A O 1
ATOM 596 N N . THR A 1 81 ? -14.827 -3.216 -5.259 1.00 88.88 81 THR A N 1
ATOM 597 C CA . THR A 1 81 ? -15.213 -4.402 -4.483 1.00 88.88 81 THR A CA 1
ATOM 598 C C . THR A 1 81 ? -14.154 -5.512 -4.555 1.00 88.88 81 THR A C 1
ATOM 600 O O . THR A 1 81 ? -14.192 -6.442 -3.755 1.00 88.88 81 THR A O 1
ATOM 603 N N . PHE A 1 82 ? -13.161 -5.378 -5.443 1.00 94.19 82 PHE A N 1
ATOM 604 C CA . PHE A 1 82 ? -11.986 -6.239 -5.571 1.00 94.19 82 PHE A CA 1
ATOM 605 C C . PHE A 1 82 ? -10.714 -5.701 -4.880 1.00 94.19 82 PHE A C 1
ATOM 607 O O . PHE A 1 82 ? -9.646 -6.244 -5.128 1.00 94.19 82 PHE A O 1
ATOM 614 N N . SER A 1 83 ? -10.757 -4.643 -4.057 1.00 96.50 83 SER A N 1
ATOM 615 C CA . SER A 1 83 ? -9.569 -4.179 -3.305 1.00 96.50 83 SER A CA 1
ATOM 616 C C . SER A 1 83 ? -9.001 -5.280 -2.394 1.00 96.50 83 SER A C 1
ATOM 618 O O . SER A 1 83 ? -9.743 -5.900 -1.629 1.00 96.50 83 SER A O 1
ATOM 620 N N . TRP A 1 84 ? -7.679 -5.490 -2.410 1.00 98.19 84 TRP A N 1
ATOM 621 C CA . TRP A 1 84 ? -7.003 -6.459 -1.536 1.00 98.19 84 TRP A CA 1
ATOM 622 C C . TRP A 1 84 ? -7.228 -6.174 -0.043 1.00 98.19 84 TRP A C 1
ATOM 624 O O . TRP A 1 84 ? -7.269 -7.097 0.777 1.00 98.19 84 TRP A O 1
ATOM 634 N N . ALA A 1 85 ? -7.392 -4.897 0.308 1.00 97.94 85 ALA A N 1
ATOM 635 C CA . ALA A 1 85 ? -7.573 -4.450 1.678 1.00 97.94 85 ALA A CA 1
ATOM 636 C C . ALA A 1 85 ? -9.046 -4.516 2.099 1.00 97.94 85 ALA A C 1
ATOM 638 O O . ALA A 1 85 ? -9.367 -5.177 3.084 1.00 97.94 85 ALA A O 1
ATOM 639 N N . THR A 1 86 ? -9.944 -3.870 1.347 1.00 97.06 86 THR A N 1
ATOM 640 C CA . THR A 1 86 ? -11.340 -3.641 1.775 1.00 97.06 86 THR A CA 1
ATOM 641 C C . THR A 1 86 ? -12.401 -4.220 0.839 1.00 97.06 86 THR A C 1
ATOM 643 O O . THR A 1 86 ? -13.586 -3.974 1.044 1.00 97.06 86 THR A O 1
ATOM 646 N N . GLY A 1 87 ? -12.012 -4.951 -0.207 1.00 95.12 87 GLY A N 1
ATOM 647 C CA . GLY A 1 87 ? -12.947 -5.532 -1.169 1.00 95.12 87 GLY A CA 1
ATOM 648 C C . GLY A 1 87 ? -13.837 -6.617 -0.557 1.00 95.12 87 GLY A C 1
ATOM 649 O O . GLY A 1 87 ? -13.412 -7.336 0.342 1.00 95.12 87 GLY A O 1
ATOM 650 N N . GLN A 1 88 ? -15.067 -6.753 -1.045 1.00 94.06 88 GLN A N 1
ATOM 651 C CA . GLN A 1 88 ? -16.028 -7.765 -0.583 1.00 94.06 88 GLN A CA 1
ATOM 652 C C . GLN A 1 88 ? -16.189 -8.929 -1.572 1.00 94.06 88 GLN A C 1
ATOM 654 O O . GLN A 1 88 ? -16.547 -10.029 -1.162 1.00 94.06 88 GLN A O 1
ATOM 659 N N . ASP A 1 89 ? -15.832 -8.732 -2.846 1.00 94.12 89 ASP A N 1
ATOM 660 C CA . ASP A 1 89 ? -15.941 -9.755 -3.899 1.00 94.12 89 ASP A CA 1
ATOM 661 C C . ASP A 1 89 ? -14.713 -10.684 -3.954 1.00 94.12 89 ASP A C 1
ATOM 663 O O . ASP A 1 89 ? -14.617 -11.582 -4.793 1.00 94.12 89 ASP A O 1
ATOM 667 N N . ILE A 1 90 ? -13.746 -10.477 -3.057 1.00 95.12 90 ILE A N 1
ATOM 668 C CA . ILE A 1 90 ? -12.586 -11.347 -2.844 1.00 95.12 90 ILE A CA 1
ATOM 669 C C . ILE A 1 90 ? -12.359 -11.557 -1.350 1.00 95.12 90 ILE A C 1
ATOM 671 O O . ILE A 1 90 ? -12.827 -10.785 -0.518 1.00 95.12 90 ILE A O 1
ATOM 675 N N . ALA A 1 91 ? -11.565 -12.572 -1.001 1.00 96.94 91 ALA A N 1
ATOM 676 C CA . ALA A 1 91 ? -11.086 -12.789 0.364 1.00 96.94 91 ALA A CA 1
ATOM 677 C C . ALA A 1 91 ? -10.016 -11.745 0.753 1.00 96.94 91 ALA A C 1
ATOM 679 O O . ALA A 1 91 ? -8.843 -12.086 0.936 1.00 96.94 91 ALA A O 1
ATOM 680 N N . SER A 1 92 ? -10.426 -10.479 0.827 1.00 98.19 92 SER A N 1
ATOM 681 C CA . SER A 1 92 ? -9.622 -9.331 1.245 1.00 98.19 92 SER A CA 1
ATOM 682 C C . SER A 1 92 ? -9.252 -9.404 2.728 1.00 98.19 92 SER A C 1
ATOM 684 O O . SER A 1 92 ? -9.748 -10.252 3.478 1.00 98.19 92 SER A O 1
ATOM 686 N N . HIS A 1 93 ? -8.412 -8.477 3.180 1.00 98.38 93 HIS A N 1
ATOM 687 C CA . HIS A 1 93 ? -8.128 -8.320 4.604 1.00 98.38 93 HIS A CA 1
ATOM 688 C C . HIS A 1 93 ? -9.388 -7.996 5.418 1.00 98.38 93 HIS A C 1
ATOM 690 O O . HIS A 1 93 ? -9.540 -8.542 6.505 1.00 98.38 93 HIS A O 1
ATOM 696 N N . TYR A 1 94 ? -10.310 -7.188 4.890 1.00 97.75 94 TYR A N 1
ATOM 697 C CA . TYR A 1 94 ? -11.590 -6.891 5.535 1.00 97.75 94 TYR A CA 1
ATOM 698 C C . TYR A 1 94 ? -12.410 -8.159 5.782 1.00 97.75 94 TYR A C 1
ATOM 700 O O . TYR A 1 94 ? -12.778 -8.439 6.921 1.00 97.75 94 TYR A O 1
ATOM 708 N N . VAL A 1 95 ? -12.624 -8.976 4.745 1.00 96.69 95 VAL A N 1
ATOM 709 C CA . VAL A 1 95 ? -13.404 -10.222 4.860 1.00 96.69 95 VAL A CA 1
ATOM 710 C C . VAL A 1 95 ? -12.729 -11.200 5.826 1.00 96.69 95 VAL A C 1
ATOM 712 O O . VAL A 1 95 ? -13.383 -11.855 6.639 1.00 96.69 95 VAL A O 1
ATOM 715 N N . ARG A 1 96 ? -11.399 -11.314 5.767 1.00 97.31 96 ARG A N 1
ATOM 716 C CA . ARG A 1 96 ? -10.642 -12.207 6.655 1.00 97.31 96 ARG A CA 1
ATOM 717 C C . ARG A 1 96 ? -10.659 -11.730 8.105 1.00 97.31 96 ARG A C 1
ATOM 719 O O . ARG A 1 96 ? -10.829 -12.560 8.997 1.00 97.31 96 ARG A O 1
ATOM 726 N N . LEU A 1 97 ? -10.538 -10.423 8.334 1.00 96.38 97 LEU A N 1
ATOM 727 C CA . LEU A 1 97 ? -10.627 -9.820 9.659 1.00 96.38 97 LEU A CA 1
ATOM 728 C C . LEU A 1 97 ? -12.017 -9.991 10.246 1.00 96.38 97 LEU A C 1
ATOM 730 O O . LEU A 1 97 ? -12.127 -10.426 11.387 1.00 96.38 97 LEU A O 1
ATOM 734 N N . GLU A 1 98 ? -13.065 -9.708 9.475 1.00 94.75 98 GLU A N 1
ATOM 735 C CA . GLU A 1 98 ? -14.437 -9.898 9.933 1.00 94.75 98 GLU A CA 1
ATOM 736 C C . GLU A 1 98 ? -14.650 -11.346 10.399 1.00 94.75 98 GLU A C 1
ATOM 738 O O . GLU A 1 98 ? -15.127 -11.587 11.508 1.00 94.75 98 GLU A O 1
ATOM 743 N N . ASN A 1 99 ? -14.204 -12.316 9.599 1.00 93.56 99 ASN A N 1
ATOM 744 C CA . ASN A 1 99 ? -14.276 -13.729 9.955 1.00 93.56 99 ASN A CA 1
ATOM 745 C C . ASN A 1 99 ? -13.436 -14.083 11.192 1.00 93.56 99 ASN A C 1
ATOM 747 O O . ASN A 1 99 ? -13.870 -14.895 12.007 1.00 93.56 99 ASN A O 1
ATOM 751 N N . ALA A 1 100 ? -12.240 -13.511 11.349 1.00 93.25 100 ALA A N 1
ATOM 752 C CA . ALA A 1 100 ? -11.397 -13.743 12.522 1.00 93.25 100 ALA A CA 1
ATOM 753 C C . ALA A 1 100 ? -12.032 -13.178 13.801 1.00 93.25 100 ALA A C 1
ATOM 755 O O . ALA A 1 100 ? -12.095 -13.870 14.816 1.00 93.25 100 ALA A O 1
ATOM 756 N N . LEU A 1 101 ? -12.568 -11.959 13.738 1.00 91.31 101 LEU A N 1
ATOM 757 C CA . LEU A 1 101 ? -13.198 -11.292 14.873 1.00 91.31 101 LEU A CA 1
ATOM 758 C C . LEU A 1 101 ? -14.525 -11.949 15.275 1.00 91.31 101 LEU A C 1
ATOM 760 O O . LEU A 1 101 ? -14.762 -12.118 16.470 1.00 91.31 101 LEU A O 1
ATOM 764 N N . LYS A 1 102 ? -15.342 -12.402 14.311 1.00 90.31 102 LYS A N 1
ATOM 765 C CA . LYS A 1 102 ? -16.568 -13.185 14.573 1.00 90.31 102 LYS A CA 1
ATOM 766 C C . LYS A 1 102 ? -16.285 -14.505 15.297 1.00 90.31 102 LYS A C 1
ATOM 768 O O . LYS A 1 102 ? -17.124 -14.979 16.052 1.00 90.31 102 LYS A O 1
ATOM 773 N N . ARG A 1 103 ? -15.109 -15.113 15.086 1.00 86.88 103 ARG A N 1
ATOM 774 C CA . ARG A 1 103 ? -14.694 -16.321 15.826 1.00 86.88 103 ARG A CA 1
ATOM 775 C C . ARG A 1 103 ? -14.245 -16.020 17.256 1.00 86.88 103 ARG A C 1
ATOM 777 O O . ARG A 1 103 ? -14.387 -16.877 18.118 1.00 86.88 103 ARG A O 1
ATOM 784 N N . GLN A 1 104 ? -13.669 -14.843 17.492 1.00 82.88 104 GLN A N 1
ATOM 785 C CA . GLN A 1 104 ? -13.079 -14.466 18.782 1.00 82.88 104 GLN A CA 1
ATOM 786 C C . GLN A 1 104 ? -14.047 -1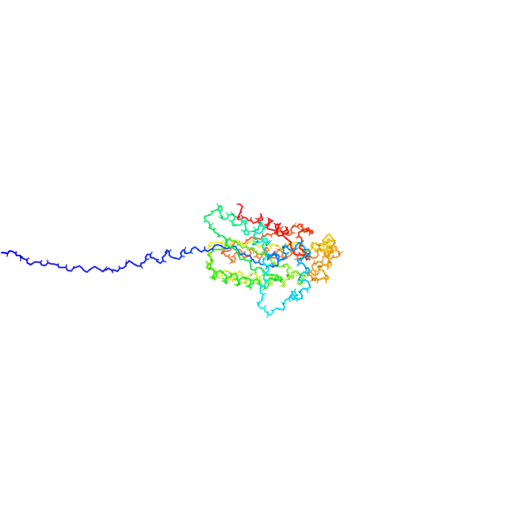3.712 19.705 1.00 82.88 104 GLN A C 1
ATOM 788 O O . GLN A 1 104 ? -13.813 -13.641 20.907 1.00 82.88 104 GLN A O 1
ATOM 793 N N . SER A 1 105 ? -15.110 -13.120 19.162 1.00 71.81 105 SER A N 1
ATOM 794 C CA . SER A 1 105 ? -15.997 -12.208 19.889 1.00 71.81 105 SER A CA 1
ATOM 795 C C . SER A 1 105 ? -17.433 -12.275 19.369 1.00 71.81 105 SER A C 1
ATOM 797 O O . SER A 1 105 ? -17.672 -12.711 18.247 1.00 71.81 105 SER A O 1
ATOM 799 N N . SER A 1 106 ? -18.394 -11.765 20.146 1.00 64.56 106 SER A N 1
ATOM 800 C CA . SER A 1 106 ? -19.783 -11.548 19.713 1.00 64.56 106 SER A CA 1
ATOM 801 C C . SER A 1 106 ? -19.953 -10.277 18.862 1.00 64.56 106 SER A C 1
ATOM 803 O O . SER A 1 106 ? -21.001 -9.632 18.924 1.00 64.56 106 SER A O 1
ATOM 805 N N . LEU A 1 107 ? -18.920 -9.874 18.106 1.00 70.50 107 LEU A N 1
ATOM 806 C CA . LEU A 1 107 ? -18.985 -8.725 17.200 1.00 70.50 107 LEU A CA 1
ATOM 807 C C . LEU A 1 107 ? -20.121 -8.923 16.193 1.00 70.50 107 LEU A C 1
ATOM 809 O O . LEU A 1 107 ? -20.131 -9.889 15.430 1.00 70.50 107 LEU A O 1
ATOM 813 N N . SER A 1 108 ? -21.072 -7.989 16.187 1.00 69.31 108 SER A N 1
ATOM 814 C CA . SER A 1 108 ? -22.231 -8.031 15.294 1.00 69.31 108 SER A CA 1
ATOM 815 C C . SER A 1 108 ? -21.854 -7.683 13.854 1.00 69.31 108 SER A C 1
ATOM 817 O O . SER A 1 108 ? -22.368 -8.298 12.921 1.00 69.31 108 SER A O 1
ATOM 819 N N . HIS A 1 109 ? -20.949 -6.717 13.665 1.00 83.06 109 HIS A N 1
ATOM 820 C CA . HIS A 1 109 ? -20.539 -6.251 12.345 1.00 83.06 109 HIS A CA 1
ATOM 821 C C . HIS A 1 109 ? -19.199 -5.500 12.377 1.00 83.06 109 HIS A C 1
ATOM 823 O O . HIS A 1 109 ? -18.904 -4.785 13.336 1.00 83.06 109 HIS A O 1
ATOM 829 N N . LEU A 1 110 ? -18.410 -5.637 11.308 1.00 92.19 110 LEU A N 1
ATOM 830 C CA . LEU A 1 110 ? -17.197 -4.857 11.055 1.00 92.19 110 LEU A CA 1
ATOM 831 C C . LEU A 1 110 ? -17.443 -3.956 9.841 1.00 92.19 110 LEU A C 1
ATOM 833 O O . LEU A 1 110 ? -17.839 -4.448 8.787 1.00 92.19 110 LEU A O 1
ATOM 837 N N . TYR A 1 111 ? -17.134 -2.668 9.954 1.00 94.69 111 TYR A N 1
ATOM 838 C CA . TYR A 1 111 ? -17.140 -1.743 8.817 1.00 94.69 111 TYR A CA 1
ATOM 839 C C . TYR A 1 111 ? -15.743 -1.611 8.200 1.00 94.69 111 TYR A C 1
ATOM 841 O O . TYR A 1 111 ? -14.744 -2.028 8.789 1.00 94.69 111 TYR A O 1
ATOM 849 N N . ALA A 1 112 ? -15.650 -1.013 7.014 1.00 95.31 112 ALA A N 1
ATOM 850 C CA . ALA A 1 112 ? -14.377 -0.696 6.374 1.00 95.31 112 ALA A CA 1
ATOM 851 C C . ALA A 1 112 ? -14.371 0.749 5.863 1.00 95.31 112 ALA A C 1
ATOM 853 O O . ALA A 1 112 ? -15.311 1.186 5.206 1.00 95.31 112 ALA A O 1
ATOM 854 N N . ILE A 1 113 ? -13.276 1.462 6.121 1.00 95.38 113 ILE A N 1
ATOM 855 C CA . ILE A 1 113 ? -12.944 2.732 5.479 1.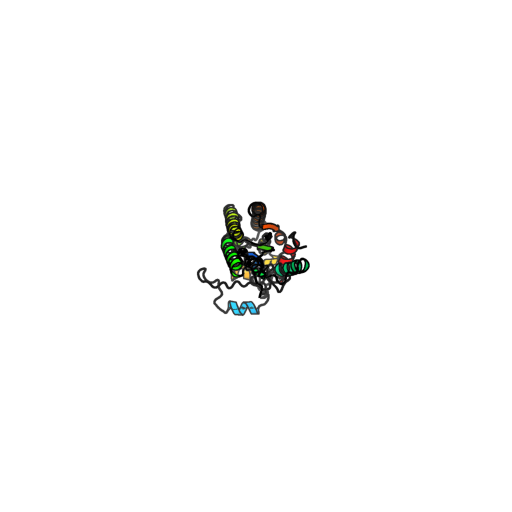00 95.38 113 ILE A CA 1
ATOM 856 C C . ILE A 1 113 ? -11.716 2.488 4.614 1.00 95.38 113 ILE A C 1
ATOM 858 O O . ILE A 1 113 ? -10.646 2.141 5.113 1.00 95.38 113 ILE A O 1
ATOM 862 N N . ASN A 1 114 ? -11.849 2.714 3.314 1.00 96.25 114 ASN A N 1
ATOM 863 C CA . ASN A 1 114 ? -10.703 2.816 2.429 1.00 96.25 114 ASN A CA 1
ATOM 864 C C . ASN A 1 114 ? -10.470 4.303 2.148 1.00 96.25 114 ASN A C 1
ATOM 866 O O . ASN A 1 114 ? -11.323 4.979 1.588 1.00 96.25 114 ASN A O 1
ATOM 870 N N . ALA A 1 115 ? -9.349 4.841 2.605 1.00 96.44 115 ALA A N 1
ATOM 871 C CA . ALA A 1 115 ? -8.948 6.221 2.352 1.00 96.44 115 ALA A CA 1
ATOM 872 C C . ALA A 1 115 ? -7.889 6.310 1.243 1.00 96.44 115 ALA A C 1
ATOM 874 O O . ALA A 1 115 ? -7.370 7.394 0.987 1.00 96.44 115 ALA A O 1
ATOM 875 N N . ALA A 1 116 ? -7.562 5.188 0.594 1.00 95.75 116 ALA A N 1
ATOM 876 C CA . ALA A 1 116 ? -6.605 5.159 -0.494 1.00 95.75 116 ALA A CA 1
ATOM 877 C C . ALA A 1 116 ? -7.150 5.854 -1.744 1.00 95.75 116 ALA A C 1
ATOM 879 O O . ALA A 1 116 ? -8.339 5.762 -2.063 1.00 95.75 116 ALA A O 1
ATOM 880 N N . VAL A 1 117 ? -6.259 6.529 -2.469 1.00 90.62 117 VAL A N 1
ATOM 881 C CA . VAL A 1 117 ? -6.620 7.345 -3.633 1.00 90.62 117 VAL A CA 1
ATOM 882 C C . VAL A 1 117 ? -5.594 7.151 -4.743 1.00 90.62 117 VAL A C 1
ATOM 884 O O . VAL A 1 117 ? -4.385 7.140 -4.511 1.00 90.62 117 VAL A O 1
ATOM 887 N N . GLN A 1 118 ? -6.078 7.027 -5.975 1.00 89.44 118 GLN A N 1
ATOM 888 C CA . GLN A 1 118 ? -5.228 6.879 -7.151 1.00 89.44 118 GLN A CA 1
ATOM 889 C C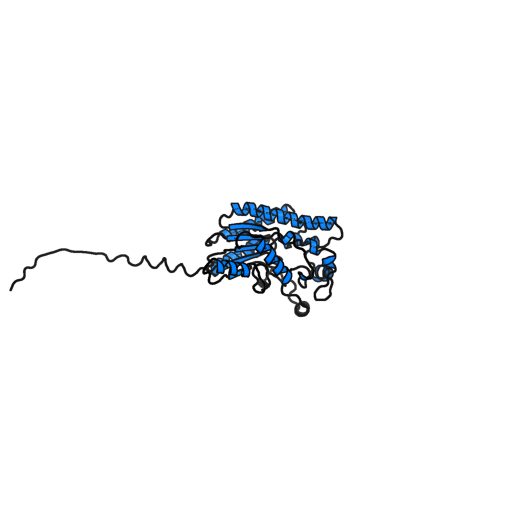 . GLN A 1 118 ? -4.210 8.021 -7.283 1.00 89.44 118 GLN A C 1
ATOM 891 O O . GLN A 1 118 ? -4.525 9.186 -7.054 1.00 89.44 118 GLN A O 1
ATOM 896 N N . GLY A 1 119 ? -2.986 7.669 -7.687 1.00 89.50 119 GLY A N 1
ATOM 897 C CA . GLY A 1 119 ? -1.909 8.628 -7.950 1.00 89.50 119 GLY A CA 1
ATOM 898 C C . GLY A 1 119 ? -1.282 9.252 -6.703 1.00 89.50 119 GLY A C 1
ATOM 899 O O . GLY A 1 119 ? -0.351 10.040 -6.833 1.00 89.50 119 GLY A O 1
ATOM 900 N N . GLN A 1 120 ? -1.749 8.913 -5.499 1.00 94.12 120 GLN A N 1
ATOM 901 C CA . GLN A 1 120 ? -1.214 9.514 -4.286 1.00 94.12 120 GLN A CA 1
ATOM 902 C C . GLN A 1 120 ? 0.158 8.955 -3.887 1.00 94.12 120 GLN A C 1
ATOM 904 O O . GLN A 1 120 ? 0.415 7.752 -3.908 1.00 94.12 120 GLN A O 1
ATOM 909 N N . GLU A 1 121 ? 1.029 9.891 -3.527 1.00 96.56 121 GLU A N 1
ATOM 910 C CA . GLU A 1 121 ? 2.372 9.727 -2.953 1.00 96.56 121 GLU A CA 1
ATOM 911 C C . GLU A 1 121 ? 2.364 9.903 -1.424 1.00 96.56 121 GLU A C 1
ATOM 913 O O . GLU A 1 121 ? 1.357 10.348 -0.860 1.00 96.56 121 GLU A O 1
ATOM 918 N N . PHE A 1 122 ? 3.509 9.694 -0.756 1.00 97.81 122 PHE A N 1
ATOM 919 C CA . PHE A 1 122 ? 3.661 9.941 0.690 1.00 97.81 122 PHE A CA 1
ATOM 920 C C . PHE A 1 122 ? 3.101 11.295 1.141 1.00 97.81 122 PHE A C 1
ATOM 922 O O . PHE A 1 122 ? 2.430 11.358 2.168 1.00 97.81 122 PHE A O 1
ATOM 929 N N . SER A 1 123 ? 3.305 12.368 0.364 1.00 97.81 123 SER A N 1
ATOM 930 C CA . SER A 1 123 ? 2.834 13.722 0.706 1.00 97.81 123 SER A CA 1
ATOM 931 C C . SER A 1 123 ? 1.327 13.865 0.878 1.00 97.81 123 SER A C 1
ATOM 933 O O . SER A 1 123 ? 0.870 14.864 1.432 1.00 97.81 123 SER A O 1
ATOM 935 N N . HIS A 1 124 ? 0.555 12.883 0.425 1.00 98.00 124 HIS A N 1
ATOM 936 C CA . HIS A 1 124 ? -0.896 12.887 0.522 1.00 98.00 124 HIS A CA 1
ATOM 937 C C . HIS A 1 124 ? -1.421 12.093 1.724 1.00 98.00 124 HIS A C 1
ATOM 939 O O . HIS A 1 124 ? -2.580 12.275 2.099 1.00 98.00 124 HIS A O 1
ATOM 945 N N . LEU A 1 125 ? -0.585 11.280 2.386 1.00 98.38 125 LEU A N 1
ATOM 946 C CA . LEU A 1 125 ? -0.989 10.518 3.573 1.00 98.38 125 LEU A CA 1
ATOM 947 C C . LEU A 1 125 ? -1.609 11.378 4.680 1.00 98.38 125 LEU A C 1
ATOM 949 O O . LEU A 1 125 ? -2.623 10.949 5.232 1.00 98.38 125 LEU A O 1
ATOM 953 N N . PRO A 1 126 ? -1.109 12.593 4.999 1.00 98.69 126 PRO A N 1
ATOM 954 C CA . PRO A 1 126 ? -1.769 13.434 5.995 1.00 98.69 126 PRO A CA 1
ATOM 955 C C . PRO A 1 126 ? -3.211 13.791 5.611 1.00 98.69 126 PRO A C 1
ATOM 957 O O . PRO A 1 126 ? -4.061 13.944 6.483 1.00 98.69 126 PRO A O 1
ATOM 960 N N . GLY A 1 127 ? -3.506 13.914 4.313 1.00 97.44 127 GLY A N 1
ATOM 961 C CA . GLY A 1 127 ? -4.865 14.118 3.812 1.00 97.44 127 GLY A CA 1
ATOM 962 C C . GLY A 1 127 ? -5.754 12.895 4.034 1.00 97.44 127 GLY A C 1
ATOM 963 O O . GLY A 1 127 ? -6.861 13.043 4.547 1.00 97.44 127 GLY A O 1
ATOM 964 N N . GLN A 1 128 ? -5.252 11.694 3.729 1.00 98.12 128 GLN A N 1
ATOM 965 C CA . GLN A 1 128 ? -5.978 10.443 3.989 1.00 98.12 128 GLN A CA 1
ATOM 966 C C . GLN A 1 128 ? -6.224 10.221 5.490 1.00 98.12 128 GLN A C 1
ATOM 968 O O . GLN A 1 128 ? -7.307 9.798 5.886 1.00 98.12 128 GLN A O 1
ATOM 973 N N . ALA A 1 129 ? -5.247 10.559 6.338 1.00 98.50 129 ALA A N 1
ATOM 974 C CA . ALA A 1 129 ? -5.371 10.481 7.791 1.00 98.50 129 ALA A CA 1
ATOM 975 C C . ALA A 1 129 ? -6.428 11.447 8.342 1.00 98.50 129 ALA A C 1
ATOM 977 O O . ALA A 1 129 ? -7.230 11.047 9.182 1.00 98.50 129 ALA A O 1
ATOM 978 N N . ARG A 1 130 ? -6.472 12.695 7.851 1.00 98.44 130 ARG A N 1
ATOM 979 C CA . ARG A 1 130 ? -7.537 13.650 8.208 1.00 98.44 130 ARG A CA 1
ATOM 980 C C . ARG A 1 130 ? -8.910 13.129 7.806 1.00 98.44 130 ARG A C 1
ATOM 982 O O . ARG A 1 130 ? -9.794 13.082 8.647 1.00 98.44 130 ARG A O 1
ATOM 989 N N . PHE A 1 131 ? -9.048 12.642 6.572 1.00 96.19 131 PHE A N 1
ATOM 990 C CA . PHE A 1 131 ? -10.289 12.017 6.118 1.00 96.19 131 PHE A CA 1
ATOM 991 C C . PHE A 1 131 ? -10.715 10.862 7.037 1.00 96.19 131 PHE A C 1
ATOM 993 O O . PHE A 1 131 ? -11.884 10.769 7.400 1.00 96.19 131 PHE A O 1
ATOM 1000 N N . ALA A 1 132 ? -9.781 10.001 7.451 1.00 95.94 132 ALA A N 1
ATOM 1001 C CA . ALA A 1 132 ? -10.076 8.911 8.375 1.00 95.94 132 ALA A CA 1
ATOM 1002 C C . ALA A 1 132 ? -10.532 9.419 9.753 1.00 95.94 132 ALA A C 1
ATOM 1004 O O . ALA A 1 132 ? -11.526 8.922 10.273 1.00 95.94 132 ALA A O 1
ATOM 1005 N N . VAL A 1 133 ? -9.855 10.424 10.319 1.00 97.06 133 VAL A N 1
ATOM 1006 C CA . VAL A 1 133 ? -10.253 11.069 11.584 1.00 97.06 133 VAL A CA 1
ATOM 1007 C C . VAL A 1 133 ? -11.653 11.672 11.488 1.00 97.06 133 VAL A C 1
ATOM 1009 O O . VAL A 1 133 ? -12.467 11.433 12.376 1.00 97.06 133 VAL A O 1
ATOM 1012 N N . ASP A 1 134 ? -11.965 12.374 10.398 1.00 95.50 134 ASP A N 1
ATOM 1013 C CA . ASP A 1 134 ? -13.291 12.961 10.189 1.00 95.50 134 ASP A CA 1
ATOM 1014 C C . ASP A 1 134 ? -14.381 11.880 10.199 1.00 95.50 134 ASP A C 1
ATOM 1016 O O . ASP A 1 134 ? -15.399 12.039 10.866 1.00 95.50 134 ASP A O 1
ATOM 1020 N N . ARG A 1 135 ? -14.144 10.738 9.537 1.00 93.88 135 ARG A N 1
ATOM 1021 C CA . ARG A 1 135 ? -15.076 9.595 9.538 1.00 93.88 135 ARG A CA 1
ATOM 1022 C C . ARG A 1 135 ? -15.182 8.911 10.904 1.00 93.88 135 ARG A C 1
ATOM 1024 O O . ARG A 1 135 ? -16.273 8.489 11.278 1.00 93.88 135 ARG A O 1
ATOM 1031 N N . ILE A 1 136 ? -14.077 8.805 11.649 1.00 93.12 136 ILE A N 1
ATOM 1032 C CA . ILE A 1 136 ? -14.071 8.271 13.024 1.00 93.12 136 ILE A CA 1
ATOM 1033 C C . ILE A 1 136 ? -14.986 9.103 13.919 1.00 93.12 136 ILE A C 1
ATOM 1035 O O . ILE A 1 136 ? -15.801 8.539 14.647 1.00 93.12 136 ILE A O 1
ATOM 1039 N N . LEU A 1 137 ? -14.871 10.429 13.838 1.00 94.38 137 LEU A N 1
ATOM 1040 C CA . LEU A 1 137 ? -15.674 11.353 14.632 1.00 94.38 137 LEU A CA 1
ATOM 1041 C C . LEU A 1 137 ? -17.137 11.380 14.167 1.00 94.38 137 LEU A C 1
ATOM 1043 O O . LEU A 1 137 ? -18.036 11.298 14.998 1.00 94.38 137 LEU A O 1
ATOM 1047 N N . GLU A 1 138 ? -17.378 11.445 12.855 1.00 92.69 138 GLU A N 1
ATOM 1048 C CA . GLU A 1 138 ? -18.724 11.490 12.267 1.00 92.69 138 GLU A CA 1
ATOM 1049 C C . GLU A 1 138 ? -19.549 10.240 12.596 1.00 92.69 138 GLU A C 1
ATOM 1051 O O . GLU A 1 138 ? -20.721 10.351 12.952 1.00 92.69 138 GLU A O 1
ATOM 1056 N N . TYR A 1 139 ? -18.942 9.052 12.514 1.00 90.12 139 TYR A N 1
ATOM 1057 C CA . TYR A 1 139 ? -19.633 7.778 12.737 1.00 90.12 139 TYR A CA 1
ATOM 1058 C C . TYR A 1 139 ? -19.435 7.197 14.138 1.00 90.12 139 TYR A C 1
ATOM 1060 O O . TYR A 1 139 ? -19.801 6.043 14.369 1.00 90.12 139 TYR A O 1
ATOM 1068 N N . ASN A 1 140 ? -18.868 7.976 15.067 1.00 91.88 140 ASN A N 1
ATOM 1069 C CA . ASN A 1 140 ? -18.593 7.558 16.444 1.00 91.88 140 ASN A CA 1
ATOM 1070 C C . ASN A 1 140 ? -17.901 6.176 16.509 1.00 91.88 140 ASN A C 1
ATOM 1072 O O . ASN A 1 140 ? -18.325 5.267 17.232 1.00 91.88 140 ASN A O 1
ATOM 1076 N N . ILE A 1 141 ? -16.864 5.993 15.685 1.00 92.88 141 ILE A N 1
ATOM 1077 C CA . ILE A 1 141 ? -16.119 4.732 15.588 1.00 92.88 141 ILE A CA 1
ATOM 1078 C C . ILE A 1 141 ? -15.341 4.531 16.885 1.00 92.88 141 ILE A C 1
ATOM 1080 O O . ILE A 1 141 ? -14.504 5.352 17.255 1.00 92.88 141 ILE A O 1
ATOM 1084 N N . GLY A 1 142 ? -15.601 3.415 17.565 1.00 92.81 142 GLY A N 1
ATOM 1085 C CA . GLY A 1 142 ? -14.983 3.124 18.858 1.00 92.81 142 GLY A CA 1
ATOM 1086 C C . GLY A 1 142 ? -13.630 2.462 18.736 1.00 92.81 142 GLY A C 1
ATOM 1087 O O . GLY A 1 142 ? -12.751 2.723 19.548 1.00 92.81 142 GLY A O 1
ATOM 1088 N N . SER A 1 143 ? -13.446 1.608 17.731 1.00 94.62 143 SER A N 1
ATOM 1089 C CA . SER A 1 143 ? -12.215 0.836 17.575 1.00 94.62 143 SER A CA 1
ATOM 1090 C C . SER A 1 143 ? -11.816 0.664 16.115 1.00 94.62 143 SER A C 1
ATOM 1092 O O . SER A 1 143 ? -12.650 0.465 15.228 1.00 94.62 143 SER A O 1
ATOM 1094 N N . ILE A 1 144 ? -10.502 0.680 15.889 1.00 97.00 144 ILE A N 1
ATOM 1095 C CA . ILE A 1 144 ? -9.879 0.266 14.632 1.00 97.00 144 ILE A CA 1
ATOM 1096 C C . ILE A 1 144 ? -8.965 -0.917 14.953 1.00 97.00 144 ILE A C 1
ATOM 1098 O O . ILE A 1 144 ? -7.787 -0.729 15.242 1.00 97.00 144 ILE A O 1
ATOM 1102 N N . PRO A 1 145 ? -9.481 -2.159 14.963 1.00 96.38 145 PRO A N 1
ATOM 1103 C CA . PRO A 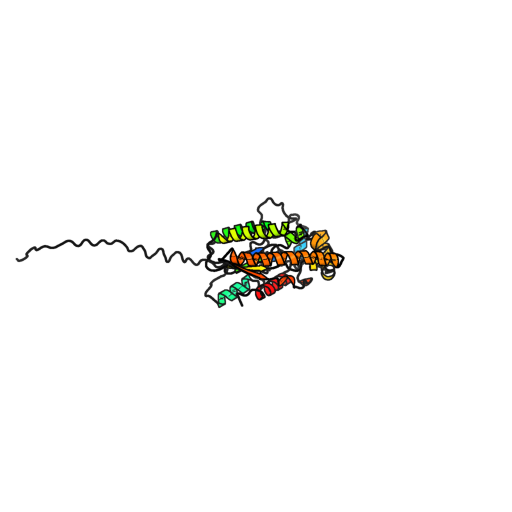1 145 ? -8.674 -3.316 15.349 1.00 96.38 145 PRO A CA 1
ATOM 1104 C C . PRO A 1 145 ? -7.521 -3.580 14.376 1.00 96.38 145 PRO A C 1
ATOM 1106 O O . PRO A 1 145 ? -6.533 -4.217 14.752 1.00 96.38 145 PRO A O 1
ATOM 1109 N N . TYR A 1 146 ? -7.650 -3.109 13.132 1.00 98.25 146 TYR A N 1
ATOM 1110 C CA . TYR A 1 146 ? -6.684 -3.350 12.078 1.00 98.25 146 TYR A CA 1
ATOM 1111 C C . TYR A 1 146 ? -6.660 -2.229 11.035 1.00 98.25 146 TYR A C 1
ATOM 1113 O O . TYR A 1 146 ? -7.705 -1.742 10.594 1.00 98.25 146 TYR A O 1
ATOM 1121 N N . MET A 1 147 ? -5.451 -1.862 10.624 1.00 98.75 147 MET A N 1
ATOM 1122 C CA . MET A 1 147 ? -5.165 -0.884 9.592 1.00 98.75 147 MET A CA 1
ATOM 1123 C C . MET A 1 147 ? -4.166 -1.446 8.581 1.00 98.75 147 MET A C 1
ATOM 1125 O O . MET A 1 147 ? -3.202 -2.112 8.960 1.00 98.75 147 MET A O 1
ATOM 1129 N N . THR A 1 148 ? -4.356 -1.136 7.303 1.00 98.81 148 THR A N 1
ATOM 1130 C CA . THR A 1 148 ? -3.402 -1.442 6.229 1.00 98.81 148 THR A CA 1
ATOM 1131 C C . THR A 1 148 ? -2.838 -0.169 5.609 1.00 98.81 148 THR A C 1
ATOM 1133 O O . THR A 1 148 ? -3.558 0.809 5.416 1.00 98.81 148 THR A O 1
ATOM 1136 N N . LEU A 1 149 ? -1.549 -0.188 5.272 1.00 98.88 149 LEU A N 1
ATOM 1137 C CA . LEU A 1 149 ? -0.850 0.888 4.576 1.00 98.88 149 LEU A CA 1
ATOM 1138 C C . LEU A 1 149 ? -0.006 0.306 3.437 1.00 98.88 149 LEU A C 1
ATOM 1140 O O . LEU A 1 149 ? 0.901 -0.482 3.689 1.00 98.88 149 LEU A O 1
ATOM 1144 N N . LEU A 1 150 ? -0.274 0.722 2.199 1.00 98.62 150 LEU A N 1
ATOM 1145 C CA . LEU A 1 150 ? 0.586 0.464 1.037 1.00 98.62 150 LEU A CA 1
ATOM 1146 C C . LEU A 1 150 ? 0.633 1.728 0.183 1.00 98.62 150 LEU A C 1
ATOM 1148 O O . LEU A 1 150 ? -0.375 2.120 -0.409 1.00 98.62 150 LEU A O 1
ATOM 1152 N N . ILE A 1 151 ? 1.796 2.378 0.166 1.00 97.81 151 ILE A N 1
ATOM 1153 C CA . ILE A 1 151 ? 2.052 3.609 -0.583 1.00 97.81 151 ILE A CA 1
ATOM 1154 C C . ILE A 1 151 ? 3.551 3.750 -0.874 1.00 97.81 151 ILE A C 1
ATOM 1156 O O . ILE A 1 151 ? 4.383 3.148 -0.195 1.00 97.81 151 ILE A O 1
ATOM 1160 N N . GLY A 1 152 ? 3.891 4.566 -1.869 1.00 96.44 152 GLY A N 1
ATOM 1161 C CA . GLY A 1 152 ? 5.270 4.843 -2.282 1.00 96.44 152 GLY A CA 1
ATOM 1162 C C . GLY A 1 152 ? 5.567 4.414 -3.717 1.00 96.44 152 GLY A C 1
ATOM 1163 O O . GLY A 1 152 ? 6.577 4.821 -4.290 1.00 96.44 152 GLY A O 1
ATOM 1164 N N . ASN A 1 153 ? 4.685 3.622 -4.338 1.00 95.06 153 ASN A N 1
ATOM 1165 C CA . ASN A 1 153 ? 4.831 3.236 -5.740 1.00 95.06 153 ASN A CA 1
ATOM 1166 C C . ASN A 1 153 ? 4.823 4.469 -6.653 1.00 95.06 153 ASN A C 1
ATOM 1168 O O . ASN A 1 153 ? 5.677 4.577 -7.531 1.00 95.06 153 ASN A O 1
ATOM 1172 N N . ASN A 1 154 ? 3.923 5.424 -6.398 1.00 95.12 154 ASN A N 1
ATOM 1173 C CA . ASN A 1 154 ? 3.867 6.679 -7.149 1.00 95.12 154 ASN A CA 1
ATOM 1174 C C . ASN A 1 154 ? 5.100 7.560 -6.929 1.00 95.12 154 ASN A C 1
ATOM 1176 O O . ASN A 1 154 ? 5.570 8.161 -7.891 1.00 95.12 154 ASN A O 1
ATOM 1180 N N . ASP A 1 155 ? 5.681 7.575 -5.725 1.00 95.62 155 ASP A N 1
ATOM 1181 C CA . ASP A 1 155 ? 6.920 8.308 -5.458 1.00 95.62 155 ASP A CA 1
ATOM 1182 C C . ASP A 1 155 ? 8.066 7.777 -6.336 1.00 95.62 155 ASP A C 1
ATOM 1184 O O . ASP A 1 155 ? 8.738 8.543 -7.029 1.00 95.62 155 ASP A O 1
ATOM 1188 N N . ILE A 1 156 ? 8.242 6.453 -6.405 1.00 93.69 156 ILE A N 1
ATOM 1189 C CA . ILE A 1 156 ? 9.241 5.845 -7.298 1.00 93.69 156 ILE A CA 1
ATOM 1190 C C . ILE A 1 156 ? 8.919 6.129 -8.767 1.00 93.69 156 ILE A C 1
ATOM 1192 O O . ILE A 1 156 ? 9.819 6.467 -9.534 1.00 93.69 156 ILE A O 1
ATOM 1196 N N . CYS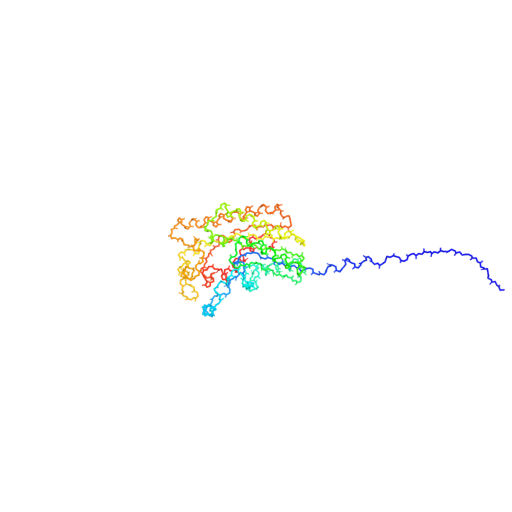 A 1 157 ? 7.651 6.047 -9.167 1.00 92.12 157 CYS A N 1
ATOM 1197 C CA . CYS A 1 157 ? 7.245 6.317 -10.543 1.00 92.12 157 CYS A CA 1
ATOM 1198 C C . CYS A 1 157 ? 7.476 7.772 -10.975 1.00 92.12 157 CYS A C 1
ATOM 1200 O O . CYS A 1 157 ? 7.812 8.011 -12.140 1.00 92.12 157 CYS A O 1
ATOM 1202 N N . TYR A 1 158 ? 7.288 8.729 -10.064 1.00 89.88 158 TYR A N 1
ATOM 1203 C CA . TYR A 1 158 ? 7.400 10.157 -10.341 1.00 89.88 158 TYR A CA 1
ATOM 1204 C C . TYR A 1 158 ? 8.848 10.646 -10.239 1.00 89.88 158 TYR A C 1
ATOM 1206 O O . TYR A 1 158 ? 9.377 11.217 -11.197 1.00 89.88 158 TYR A O 1
ATOM 1214 N N . TYR A 1 159 ? 9.526 10.385 -9.119 1.00 89.44 159 TYR A N 1
ATOM 1215 C CA . TYR A 1 159 ? 10.894 10.863 -8.904 1.00 89.44 159 TYR A CA 1
ATOM 1216 C C . TYR A 1 159 ? 11.916 9.995 -9.638 1.00 89.44 159 TYR A C 1
ATOM 1218 O O . TYR A 1 159 ? 12.882 10.520 -10.188 1.00 89.44 159 TYR A O 1
ATOM 1226 N N . GLY A 1 160 ? 11.663 8.692 -9.758 1.00 82.50 160 GLY A N 1
ATOM 1227 C CA . GLY A 1 160 ? 12.548 7.734 -10.419 1.00 82.50 160 GLY A CA 1
ATOM 1228 C C . GLY A 1 160 ? 13.640 7.180 -9.509 1.00 82.50 160 GLY A C 1
ATOM 1229 O O . GLY A 1 160 ? 14.124 6.091 -9.781 1.00 82.50 160 GLY A O 1
ATOM 1230 N N . GLU A 1 161 ? 13.991 7.865 -8.420 1.00 89.88 161 GLU A N 1
ATOM 1231 C CA . GLU A 1 161 ? 15.073 7.470 -7.516 1.00 89.88 161 GLU A CA 1
ATOM 1232 C C . GLU A 1 161 ? 14.683 7.555 -6.035 1.00 89.88 161 GLU A C 1
ATOM 1234 O O . GLU A 1 161 ? 13.944 8.442 -5.604 1.00 89.88 161 GLU A O 1
ATOM 1239 N N . ALA A 1 162 ? 15.233 6.637 -5.245 1.00 93.06 162 ALA A N 1
ATOM 1240 C CA . ALA A 1 162 ? 15.212 6.662 -3.794 1.00 93.06 162 ALA A CA 1
ATOM 1241 C C . ALA A 1 162 ? 16.400 7.497 -3.293 1.00 93.06 162 ALA A C 1
ATOM 1243 O O . ALA A 1 162 ? 17.456 6.962 -2.958 1.00 93.06 162 ALA A O 1
ATOM 1244 N N . SER A 1 163 ? 16.226 8.820 -3.263 1.00 94.88 163 SER A N 1
ATOM 1245 C CA . SER A 1 163 ? 17.217 9.781 -2.757 1.00 94.88 163 SER A CA 1
ATOM 1246 C C . SER A 1 163 ? 16.991 10.137 -1.283 1.00 94.88 163 SER A C 1
ATOM 1248 O O . SER A 1 163 ? 15.891 9.970 -0.754 1.00 94.88 163 SER A O 1
ATOM 1250 N N . GLU A 1 164 ? 18.000 10.697 -0.608 1.00 96.56 164 GLU A N 1
ATOM 1251 C CA . GLU A 1 164 ? 17.857 11.161 0.786 1.00 96.56 164 GLU A CA 1
ATOM 1252 C C . GLU A 1 164 ? 16.755 12.222 0.952 1.00 96.56 164 GLU A C 1
ATOM 1254 O O . GLU A 1 164 ? 16.087 12.292 1.985 1.00 96.56 164 GLU A O 1
ATOM 1259 N N . TRP A 1 165 ? 16.496 13.020 -0.087 1.00 96.62 165 TRP A N 1
ATOM 1260 C CA . TRP A 1 165 ? 15.354 13.932 -0.101 1.00 96.62 165 TRP A CA 1
ATOM 1261 C C . TRP A 1 165 ? 14.018 13.175 -0.038 1.00 96.62 165 TRP A C 1
ATOM 1263 O O . TRP A 1 165 ? 13.130 13.550 0.734 1.00 96.62 165 TRP A O 1
ATOM 1273 N N . LEU A 1 166 ? 13.877 12.081 -0.798 1.00 96.12 166 LEU A N 1
ATOM 1274 C CA . LEU A 1 166 ? 12.681 11.239 -0.747 1.00 96.12 166 LEU A CA 1
ATOM 1275 C C . LEU A 1 166 ? 12.564 10.519 0.604 1.00 96.12 166 LEU A C 1
ATOM 1277 O O . LEU A 1 166 ? 11.473 10.452 1.169 1.00 96.12 166 LEU A O 1
ATOM 1281 N N . HIS A 1 167 ? 13.680 10.060 1.169 1.00 98.12 167 HIS A N 1
ATOM 1282 C CA . HIS A 1 167 ? 13.731 9.479 2.512 1.00 98.12 167 HIS A CA 1
ATOM 1283 C C . HIS A 1 167 ? 13.210 10.453 3.582 1.00 98.12 167 HIS A C 1
ATOM 1285 O O . HIS A 1 167 ? 12.380 10.086 4.421 1.00 98.12 167 HIS A O 1
ATOM 1291 N N . ALA A 1 168 ? 13.649 11.715 3.535 1.00 97.94 168 ALA A N 1
ATOM 1292 C CA . ALA A 1 168 ? 13.179 12.757 4.442 1.00 97.94 168 ALA A CA 1
ATOM 1293 C C . ALA A 1 168 ? 11.670 13.020 4.284 1.00 97.94 168 ALA A C 1
ATOM 1295 O O . ALA A 1 168 ? 10.962 13.175 5.283 1.00 97.94 168 ALA A O 1
ATOM 1296 N N . ARG A 1 169 ? 11.154 13.014 3.047 1.00 97.38 169 ARG A N 1
ATOM 1297 C CA . ARG A 1 169 ? 9.714 13.150 2.766 1.00 97.38 169 ARG A CA 1
ATOM 1298 C C . ARG A 1 169 ? 8.898 11.983 3.301 1.00 97.38 169 ARG A C 1
ATOM 1300 O O . ARG A 1 169 ? 7.900 12.230 3.972 1.00 97.38 169 ARG A O 1
ATOM 1307 N N . LEU A 1 170 ? 9.332 10.747 3.054 1.00 98.06 170 LEU A N 1
ATOM 1308 C CA . LEU A 1 170 ? 8.708 9.538 3.595 1.00 98.06 170 LEU A CA 1
ATOM 1309 C C . LEU A 1 170 ? 8.532 9.669 5.110 1.00 98.06 170 LEU A C 1
ATOM 1311 O O . LEU A 1 170 ? 7.415 9.562 5.613 1.00 98.06 170 LEU A O 1
ATOM 1315 N N . LYS A 1 171 ? 9.619 9.986 5.828 1.00 98.56 171 LYS A N 1
ATOM 1316 C CA . LYS A 1 171 ? 9.594 10.140 7.290 1.00 98.56 171 LYS A CA 1
ATOM 1317 C C . LYS A 1 171 ? 8.641 11.244 7.726 1.00 98.56 171 LYS A C 1
ATOM 1319 O O . LYS A 1 171 ? 7.819 11.023 8.611 1.00 98.56 171 LYS A O 1
ATOM 1324 N N . LYS A 1 172 ? 8.743 12.421 7.100 1.00 98.62 172 LYS A N 1
ATOM 1325 C CA . LYS A 1 172 ? 7.900 13.579 7.412 1.00 98.62 172 LYS A CA 1
ATOM 1326 C C . LYS A 1 172 ? 6.419 13.225 7.300 1.00 98.62 172 LYS A C 1
ATOM 1328 O O . LYS A 1 172 ? 5.677 13.411 8.257 1.00 98.62 172 LYS A O 1
ATOM 1333 N N . TYR A 1 173 ? 5.995 12.703 6.155 1.00 98.81 173 TYR A N 1
ATOM 1334 C CA . TYR A 1 173 ? 4.572 12.547 5.879 1.00 98.81 173 TYR A CA 1
ATOM 1335 C C . TYR A 1 173 ? 3.942 11.325 6.541 1.00 98.81 173 TYR A C 1
ATOM 1337 O O . TYR A 1 173 ? 2.774 11.391 6.921 1.00 98.81 173 TYR A O 1
ATOM 1345 N N . LEU A 1 174 ? 4.703 10.247 6.753 1.00 98.81 174 LEU A N 1
ATOM 1346 C CA . LEU A 1 174 ? 4.245 9.152 7.607 1.00 98.81 174 LEU A CA 1
ATOM 1347 C C . LEU A 1 174 ? 4.052 9.633 9.049 1.00 98.81 174 LEU A C 1
ATOM 1349 O O . LEU A 1 174 ? 3.000 9.383 9.635 1.00 98.81 174 LEU A O 1
ATOM 1353 N N . ASN A 1 175 ? 5.010 10.387 9.600 1.00 98.81 175 ASN A N 1
ATOM 1354 C CA . ASN A 1 175 ? 4.870 10.943 10.947 1.00 98.81 175 ASN A CA 1
ATOM 1355 C C . ASN A 1 175 ? 3.680 11.904 11.045 1.00 98.81 175 ASN A C 1
ATOM 1357 O O . ASN A 1 175 ? 2.882 11.775 11.960 1.00 98.81 175 ASN A O 1
ATOM 1361 N N . GLU A 1 176 ? 3.498 12.822 10.093 1.00 98.81 176 GLU A N 1
ATOM 1362 C CA . GLU A 1 176 ? 2.346 13.738 10.091 1.00 98.81 176 GLU A CA 1
ATOM 1363 C C . GLU A 1 176 ? 0.997 12.998 10.014 1.00 98.81 176 GLU A C 1
ATOM 1365 O O . GLU A 1 176 ? 0.027 13.389 10.675 1.00 98.81 176 GLU A O 1
ATOM 1370 N N . ALA A 1 177 ? 0.920 11.920 9.229 1.00 98.81 177 ALA A N 1
ATOM 1371 C CA . ALA A 1 177 ? -0.282 11.101 9.117 1.00 98.81 177 ALA A CA 1
ATOM 1372 C C . ALA A 1 177 ? -0.604 10.376 10.433 1.00 98.81 177 ALA A C 1
ATOM 1374 O O . ALA A 1 177 ? -1.731 10.464 10.923 1.00 98.81 177 ALA A O 1
ATOM 1375 N N . PHE A 1 178 ? 0.379 9.720 11.054 1.00 98.69 178 PHE A N 1
ATOM 1376 C CA . PHE A 1 178 ? 0.163 9.012 12.320 1.00 98.69 178 PHE A CA 1
ATOM 1377 C C . PHE A 1 178 ? 0.049 9.950 13.526 1.00 98.69 178 PHE A C 1
ATOM 1379 O O . PHE A 1 178 ? -0.726 9.661 14.432 1.00 98.69 178 PHE A O 1
ATOM 1386 N N . ASP A 1 179 ? 0.690 11.121 13.506 1.00 98.69 179 ASP A N 1
ATOM 1387 C CA . ASP A 1 179 ? 0.436 12.200 14.468 1.00 98.69 179 ASP A CA 1
ATOM 1388 C C . ASP A 1 179 ? -1.014 12.699 14.365 1.00 98.69 179 ASP A C 1
ATOM 1390 O O . ASP A 1 179 ? -1.588 13.110 15.369 1.00 98.69 179 ASP A O 1
ATOM 1394 N N . THR A 1 180 ? -1.619 12.670 13.171 1.00 98.62 180 THR A N 1
ATOM 1395 C CA . THR A 1 180 ? -3.035 13.016 12.975 1.00 98.62 180 THR A CA 1
ATOM 1396 C C . THR A 1 180 ? -3.952 11.918 13.507 1.00 98.62 180 THR A C 1
ATOM 1398 O O . THR A 1 180 ? -4.863 12.213 14.277 1.00 98.62 180 THR A O 1
ATOM 1401 N N . LEU A 1 181 ? -3.690 10.654 13.158 1.00 98.25 181 LEU A N 1
ATOM 1402 C CA . LEU A 1 181 ? -4.478 9.508 13.626 1.00 98.25 181 LEU A CA 1
ATOM 1403 C C . LEU A 1 181 ? -4.412 9.338 15.150 1.00 98.25 181 LEU A C 1
ATOM 1405 O O . LEU A 1 181 ? -5.414 9.011 15.770 1.00 98.25 181 LEU A O 1
ATOM 1409 N N . ASN A 1 182 ? -3.264 9.616 15.772 1.00 97.12 182 ASN A N 1
ATOM 1410 C CA . ASN A 1 182 ? -3.080 9.498 17.221 1.00 97.12 182 ASN A CA 1
ATOM 1411 C C . ASN A 1 182 ? -3.824 10.580 18.037 1.00 97.12 182 ASN A C 1
ATOM 1413 O O . ASN A 1 182 ? -3.756 10.567 19.263 1.00 97.12 182 ASN A O 1
ATOM 1417 N N . ARG A 1 183 ? -4.514 11.532 17.388 1.00 95.88 183 ARG A N 1
ATOM 1418 C CA . ARG A 1 183 ? -5.332 12.554 18.074 1.00 95.88 183 ARG A CA 1
ATOM 1419 C C . ARG A 1 183 ? -6.700 12.042 18.499 1.00 95.88 183 ARG A C 1
ATOM 1421 O O . ARG A 1 183 ? -7.310 12.651 19.372 1.00 95.88 183 ARG A O 1
ATOM 1428 N N . VAL A 1 184 ? -7.195 10.974 17.875 1.00 94.81 184 VAL A N 1
ATOM 1429 C CA . VAL A 1 184 ? -8.477 10.372 18.252 1.00 94.81 184 VAL A CA 1
ATOM 1430 C C . VAL A 1 184 ? -8.261 9.267 19.277 1.00 94.81 184 VAL A C 1
ATOM 1432 O O . VAL A 1 184 ? -7.309 8.491 19.189 1.00 94.81 184 VAL A O 1
ATOM 1435 N N . GLN A 1 185 ? -9.150 9.195 20.264 1.00 92.00 185 GLN A N 1
ATOM 1436 C CA . GLN A 1 185 ? -9.118 8.137 21.263 1.00 92.00 185 GLN A CA 1
ATOM 1437 C C . GLN A 1 185 ? -9.902 6.931 20.746 1.00 92.00 185 GLN A C 1
ATOM 1439 O O . GLN A 1 185 ? -11.121 6.989 20.611 1.00 92.00 185 GLN A O 1
ATOM 1444 N N . LEU A 1 186 ? -9.185 5.845 20.469 1.00 94.19 186 LEU A N 1
ATOM 1445 C CA . LEU A 1 186 ? -9.753 4.561 20.069 1.00 94.19 186 LEU A CA 1
ATOM 1446 C C . LEU A 1 186 ? -9.633 3.559 21.217 1.00 94.19 186 LEU A C 1
ATOM 1448 O O . LEU A 1 186 ? -8.715 3.622 22.036 1.00 94.19 186 LEU A O 1
ATOM 1452 N N . GLU A 1 187 ? -10.569 2.624 21.269 1.00 92.88 187 GLU A N 1
ATOM 1453 C CA . GLU A 1 187 ? -10.549 1.507 22.199 1.00 92.88 187 GLU A CA 1
ATOM 1454 C C . GLU A 1 187 ? -9.550 0.446 21.736 1.00 92.88 187 GLU A C 1
ATOM 1456 O O . GLU A 1 187 ? -9.562 -0.006 20.587 1.00 92.88 187 GLU A O 1
ATOM 1461 N N . GLY A 1 188 ? -8.696 0.022 22.668 1.00 91.56 188 GLY A N 1
ATOM 1462 C CA . GLY A 1 188 ? -7.662 -0.972 22.412 1.00 91.56 188 GLY A CA 1
ATOM 1463 C C . GLY A 1 188 ? -6.517 -0.461 21.533 1.00 91.56 188 GLY A C 1
ATOM 1464 O O . GLY A 1 188 ? -6.399 0.720 21.213 1.00 91.56 188 GLY A O 1
ATOM 1465 N N . LYS A 1 189 ? -5.629 -1.387 21.168 1.00 95.19 189 LYS A N 1
ATOM 1466 C CA . LYS A 1 189 ? -4.459 -1.106 20.331 1.00 95.19 189 LYS A CA 1
ATOM 1467 C C . LYS A 1 189 ? -4.794 -1.339 18.858 1.00 95.19 189 LYS A C 1
ATOM 1469 O O . LYS A 1 189 ? -5.301 -2.406 18.506 1.00 95.19 189 LYS A O 1
ATOM 1474 N N . THR A 1 190 ? -4.470 -0.377 17.996 1.00 98.06 190 THR A N 1
ATOM 1475 C CA . THR A 1 190 ? -4.655 -0.509 16.541 1.00 98.06 190 THR A CA 1
ATOM 1476 C C . THR A 1 190 ? -3.470 -1.245 15.925 1.00 98.06 190 THR A C 1
ATOM 1478 O O . THR A 1 190 ? -2.336 -0.776 16.002 1.00 98.06 190 THR A O 1
ATOM 1481 N N . ARG A 1 191 ? -3.705 -2.387 15.278 1.00 98.62 191 ARG A N 1
ATOM 1482 C CA . ARG A 1 191 ? -2.655 -3.122 14.554 1.00 98.62 191 ARG A CA 1
ATOM 1483 C C . ARG A 1 191 ? -2.492 -2.545 13.157 1.00 98.62 191 ARG A C 1
ATOM 1485 O O . ARG A 1 191 ? -3.473 -2.460 12.430 1.00 98.62 191 ARG A O 1
ATOM 1492 N N . VAL A 1 192 ? -1.283 -2.163 12.765 1.00 98.88 192 VAL A N 1
ATOM 1493 C CA . VAL A 1 192 ? -1.004 -1.500 11.486 1.00 98.88 192 VAL A CA 1
ATOM 1494 C C . VAL A 1 192 ? -0.067 -2.364 10.655 1.00 98.88 192 VAL A C 1
ATOM 1496 O O . VAL A 1 192 ? 1.124 -2.466 10.946 1.00 98.88 192 VAL A O 1
ATOM 1499 N N . LEU A 1 193 ? -0.591 -2.974 9.594 1.00 98.88 193 LEU A N 1
ATOM 1500 C CA . LEU A 1 193 ? 0.236 -3.618 8.582 1.00 98.88 193 LEU A CA 1
ATOM 1501 C C . LEU A 1 193 ? 0.740 -2.567 7.593 1.00 98.88 193 LEU A C 1
ATOM 1503 O O . LEU A 1 193 ? -0.040 -2.014 6.819 1.00 98.88 193 LEU A O 1
ATOM 1507 N N . VAL A 1 194 ? 2.051 -2.353 7.576 1.00 98.88 194 VAL A N 1
ATOM 1508 C CA . VAL A 1 194 ? 2.738 -1.570 6.549 1.00 98.88 194 VAL A CA 1
ATOM 1509 C C . VAL A 1 194 ? 3.294 -2.535 5.511 1.00 98.88 194 VAL A C 1
ATOM 1511 O O . VAL A 1 194 ? 4.238 -3.281 5.774 1.00 98.88 194 VAL A O 1
ATOM 1514 N N . SER A 1 195 ? 2.690 -2.543 4.330 1.00 98.69 195 SER A N 1
ATOM 1515 C CA . SER A 1 195 ? 3.182 -3.314 3.197 1.00 98.69 195 SER A CA 1
ATOM 1516 C C . SER A 1 195 ? 4.363 -2.600 2.556 1.00 98.69 195 SER A C 1
ATOM 1518 O O . SER A 1 195 ? 4.281 -1.422 2.207 1.00 98.69 195 SER A O 1
ATOM 1520 N N . GLY A 1 196 ? 5.432 -3.348 2.313 1.00 98.25 196 GLY A N 1
ATOM 1521 C CA . GLY A 1 196 ? 6.435 -2.984 1.330 1.00 98.25 196 GLY A CA 1
ATOM 1522 C C . GLY A 1 196 ? 5.831 -2.942 -0.073 1.00 98.25 196 GLY A C 1
ATOM 1523 O O . GLY A 1 196 ? 4.804 -3.563 -0.368 1.00 98.25 196 GLY A O 1
ATOM 1524 N N . LEU A 1 197 ? 6.491 -2.197 -0.946 1.00 97.69 197 LEU A N 1
ATOM 1525 C CA . LEU A 1 197 ? 6.146 -2.064 -2.345 1.00 97.69 197 LEU A CA 1
ATOM 1526 C C . LEU A 1 197 ? 6.320 -3.414 -3.063 1.00 97.69 197 LEU A C 1
ATOM 1528 O O . LEU A 1 197 ? 7.338 -4.089 -2.852 1.00 97.69 197 LEU A O 1
ATOM 1532 N N . PRO A 1 198 ? 5.389 -3.783 -3.965 1.00 97.31 198 PRO A N 1
ATOM 1533 C CA . PRO A 1 198 ? 5.584 -4.901 -4.882 1.00 97.31 198 PRO A CA 1
ATOM 1534 C C . PRO A 1 198 ? 6.735 -4.617 -5.865 1.00 97.31 198 PRO A C 1
ATOM 1536 O O . PRO A 1 198 ? 7.148 -3.461 -6.025 1.00 97.31 198 PRO A O 1
ATOM 1539 N N . PRO A 1 199 ? 7.247 -5.635 -6.585 1.00 96.06 199 PRO A N 1
ATOM 1540 C CA . PRO A 1 199 ? 8.403 -5.501 -7.460 1.00 96.06 199 PRO A CA 1
ATOM 1541 C C . PRO A 1 199 ? 8.046 -4.834 -8.791 1.00 96.06 199 PRO A C 1
ATOM 1543 O O . PRO A 1 199 ? 8.153 -5.440 -9.857 1.00 96.06 199 PRO A O 1
ATOM 1546 N N . ILE A 1 200 ? 7.625 -3.568 -8.743 1.00 94.31 200 ILE A N 1
ATOM 1547 C CA . ILE A 1 200 ? 7.113 -2.829 -9.903 1.00 94.31 200 ILE A CA 1
ATOM 1548 C C . ILE A 1 200 ? 8.110 -2.760 -11.058 1.00 94.31 200 ILE A C 1
ATOM 1550 O O . ILE A 1 200 ? 7.685 -2.759 -12.207 1.00 94.31 200 ILE A O 1
ATOM 1554 N N . TRP A 1 201 ? 9.422 -2.808 -10.798 1.00 94.06 201 TRP A N 1
ATOM 1555 C CA . TRP A 1 201 ? 10.430 -2.854 -11.862 1.00 94.06 201 TRP A CA 1
ATOM 1556 C C . TRP A 1 201 ? 10.243 -4.070 -12.787 1.00 94.06 201 TRP A C 1
ATOM 1558 O O . TRP A 1 201 ? 10.515 -3.962 -13.981 1.00 94.06 201 TRP A O 1
ATOM 1568 N N . LYS A 1 202 ? 9.707 -5.202 -12.291 1.00 94.62 202 LYS A N 1
ATOM 1569 C CA . LYS A 1 202 ? 9.433 -6.406 -13.100 1.00 94.62 202 LYS A CA 1
ATOM 1570 C C . LYS A 1 202 ? 8.381 -6.168 -14.186 1.00 94.62 202 LYS A C 1
ATOM 1572 O O . LYS A 1 202 ? 8.360 -6.908 -15.171 1.00 94.62 202 LYS A O 1
ATOM 1577 N N . LEU A 1 203 ? 7.547 -5.129 -14.066 1.00 93.56 203 LEU A N 1
ATOM 1578 C CA . LEU A 1 203 ? 6.626 -4.729 -15.133 1.00 93.56 203 LEU A CA 1
ATOM 1579 C C . LEU A 1 203 ? 7.385 -4.293 -16.399 1.00 93.56 203 LEU A C 1
ATOM 1581 O O . LEU A 1 203 ? 6.852 -4.409 -17.502 1.00 93.56 203 LEU A O 1
ATOM 1585 N N . GLY A 1 204 ? 8.634 -3.835 -16.276 1.00 92.12 204 GLY A N 1
ATOM 1586 C CA . GLY A 1 204 ? 9.508 -3.532 -17.414 1.00 92.12 204 GLY A CA 1
ATOM 1587 C C . GLY A 1 204 ? 10.051 -4.764 -18.146 1.00 92.12 204 GLY A C 1
ATOM 1588 O O . GLY A 1 204 ? 10.612 -4.625 -19.228 1.00 92.12 204 GLY A O 1
ATOM 1589 N N . SER A 1 205 ? 9.855 -5.975 -17.612 1.00 92.88 205 SER A N 1
ATOM 1590 C CA . SER A 1 205 ? 10.409 -7.190 -18.216 1.00 92.88 205 SER A CA 1
ATOM 1591 C C . SER A 1 205 ? 9.798 -7.502 -19.575 1.00 92.88 205 SER A C 1
ATOM 1593 O O . SER A 1 205 ? 8.619 -7.241 -19.822 1.00 92.88 205 SER A O 1
ATOM 1595 N N . LYS A 1 206 ? 10.589 -8.143 -20.443 1.00 90.81 206 LYS A N 1
ATOM 1596 C CA . LYS A 1 206 ? 10.149 -8.599 -21.769 1.00 90.81 206 LYS A CA 1
ATOM 1597 C C . LYS A 1 206 ? 8.862 -9.432 -21.692 1.00 90.81 206 LYS A C 1
ATOM 1599 O O . LYS A 1 206 ? 7.916 -9.154 -22.421 1.00 90.81 206 LYS A O 1
ATOM 1604 N N . LYS A 1 207 ? 8.786 -10.363 -20.727 1.00 92.00 207 LYS A N 1
ATOM 1605 C CA . LYS A 1 207 ? 7.599 -11.196 -20.451 1.00 92.00 207 LYS A CA 1
ATOM 1606 C C . LYS A 1 207 ? 6.331 -10.359 -20.255 1.00 92.00 207 LYS A C 1
ATOM 1608 O O . LYS A 1 207 ? 5.279 -10.740 -20.754 1.00 92.00 207 LYS A O 1
ATOM 1613 N N . ILE A 1 208 ? 6.419 -9.236 -19.537 1.00 92.75 208 ILE A N 1
ATOM 1614 C CA . ILE A 1 208 ? 5.270 -8.355 -19.292 1.00 92.75 208 ILE A CA 1
ATOM 1615 C C . ILE A 1 208 ? 5.036 -7.398 -20.464 1.00 92.75 208 ILE A C 1
ATOM 1617 O O . ILE A 1 208 ? 3.902 -7.266 -20.908 1.00 92.75 208 ILE A O 1
ATOM 1621 N N . ARG A 1 209 ? 6.080 -6.758 -21.004 1.00 91.19 209 ARG A N 1
ATOM 1622 C CA . ARG A 1 209 ? 5.979 -5.811 -22.133 1.00 91.19 209 ARG A CA 1
ATOM 1623 C C . ARG A 1 209 ? 5.328 -6.434 -23.368 1.00 91.19 209 ARG A C 1
ATOM 1625 O O . ARG A 1 209 ? 4.500 -5.790 -24.016 1.00 91.19 209 ARG A O 1
ATOM 1632 N N . GLU A 1 210 ? 5.690 -7.678 -23.672 1.00 92.00 210 GLU A N 1
ATOM 1633 C CA . GLU A 1 210 ? 5.205 -8.422 -24.839 1.00 92.00 210 GLU A CA 1
ATOM 1634 C C . GLU A 1 210 ? 3.870 -9.130 -24.601 1.00 92.00 210 GL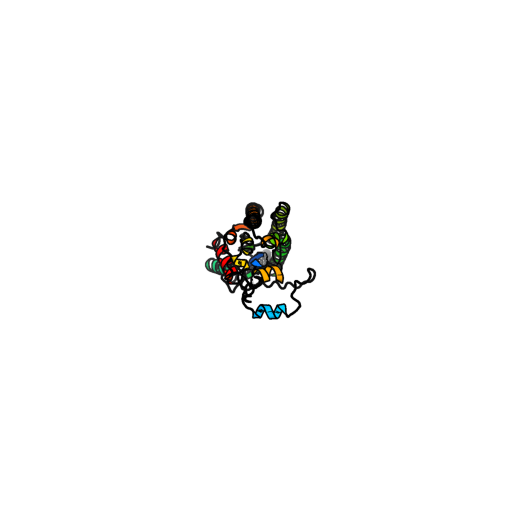U A C 1
ATOM 1636 O O . GLU A 1 210 ? 3.223 -9.541 -25.568 1.00 92.00 210 GLU A O 1
ATOM 1641 N N . ALA A 1 211 ? 3.426 -9.240 -23.345 1.00 91.56 211 ALA A N 1
ATOM 1642 C CA . ALA A 1 211 ? 2.119 -9.792 -23.041 1.00 91.56 211 ALA A CA 1
ATOM 1643 C C . ALA A 1 211 ? 1.019 -8.969 -23.717 1.00 91.56 211 ALA A C 1
ATOM 1645 O O . ALA A 1 211 ? 1.105 -7.743 -23.843 1.00 91.56 211 ALA A O 1
ATOM 1646 N N . ARG A 1 212 ? -0.027 -9.661 -24.167 1.00 86.88 212 ARG A N 1
ATOM 1647 C CA . ARG A 1 212 ? -1.201 -9.024 -24.754 1.00 86.88 212 ARG A CA 1
ATOM 1648 C C . ARG A 1 212 ? -2.232 -8.763 -23.667 1.00 86.88 212 ARG A C 1
ATOM 1650 O O . ARG A 1 212 ? -2.546 -9.657 -22.887 1.00 86.88 212 ARG A O 1
ATOM 1657 N N . SER A 1 213 ? -2.762 -7.549 -23.647 1.00 77.56 213 SER A N 1
ATOM 1658 C CA . SER A 1 213 ? -3.920 -7.210 -22.833 1.00 77.56 213 SER A CA 1
ATOM 1659 C C . SER A 1 213 ? -5.177 -7.902 -23.357 1.00 77.56 213 SER A C 1
ATOM 1661 O O . SER A 1 213 ? -5.186 -8.542 -24.412 1.00 77.56 213 SER A O 1
ATOM 1663 N N . VAL A 1 214 ? -6.282 -7.672 -22.656 1.00 70.75 214 VAL A N 1
ATOM 1664 C CA . VAL A 1 214 ? -7.633 -8.107 -23.038 1.00 70.75 214 VAL A CA 1
ATOM 1665 C C . VAL A 1 214 ? -8.076 -7.585 -24.413 1.00 70.75 214 VAL A C 1
ATOM 1667 O O . VAL A 1 214 ? -8.964 -8.161 -25.029 1.00 70.75 214 VAL A O 1
ATOM 1670 N N . LEU A 1 215 ? -7.436 -6.526 -24.924 1.00 70.31 215 LEU A N 1
ATOM 1671 C CA . LEU A 1 215 ? -7.660 -5.971 -26.265 1.00 70.31 215 LEU A CA 1
ATOM 1672 C C . LEU A 1 215 ? -6.713 -6.550 -27.329 1.00 70.31 215 LEU A C 1
ATOM 1674 O O . LEU A 1 215 ? -6.614 -6.005 -28.422 1.00 70.31 215 LEU A O 1
ATOM 1678 N N . ALA A 1 216 ? -5.972 -7.617 -27.016 1.00 81.38 216 ALA A N 1
ATOM 1679 C CA . ALA A 1 216 ? -4.919 -8.193 -27.859 1.00 81.38 216 ALA A CA 1
ATOM 1680 C C . ALA A 1 216 ? -3.763 -7.225 -28.198 1.00 81.38 216 ALA A C 1
ATOM 1682 O O . ALA A 1 216 ? -2.954 -7.488 -29.091 1.00 81.38 216 ALA A O 1
ATOM 1683 N N . VAL A 1 217 ? -3.644 -6.128 -27.452 1.00 84.81 217 VAL A N 1
ATOM 1684 C CA . VAL A 1 217 ? -2.618 -5.100 -27.629 1.00 84.81 217 VAL A CA 1
ATOM 1685 C C . VAL A 1 217 ? -1.459 -5.358 -26.669 1.00 84.81 217 VAL A C 1
ATOM 1687 O O . VAL A 1 217 ? -1.680 -5.727 -25.518 1.00 84.81 217 VAL A O 1
ATOM 1690 N N . ARG A 1 218 ? -0.215 -5.153 -27.121 1.00 89.56 218 ARG A N 1
ATOM 1691 C CA . ARG A 1 218 ? 0.969 -5.316 -26.262 1.00 89.56 218 ARG A CA 1
ATOM 1692 C C . ARG A 1 218 ? 0.913 -4.372 -25.065 1.00 89.56 218 ARG A C 1
ATOM 1694 O O . ARG A 1 218 ? 0.668 -3.175 -25.227 1.00 89.56 218 ARG A O 1
ATOM 1701 N N . CYS A 1 219 ? 1.216 -4.902 -23.890 1.00 89.12 219 CYS A N 1
ATOM 1702 C CA . CYS A 1 219 ? 1.201 -4.156 -22.643 1.00 89.12 219 CYS A CA 1
ATOM 1703 C C . CYS A 1 219 ? 2.153 -2.960 -22.641 1.00 89.12 219 CYS A C 1
ATOM 1705 O O . CYS A 1 219 ? 1.799 -1.905 -22.122 1.00 89.12 219 CYS A O 1
ATOM 1707 N N . GLU A 1 220 ? 3.312 -3.073 -23.294 1.00 88.56 220 GLU A N 1
ATOM 1708 C CA . GLU A 1 220 ? 4.187 -1.921 -23.513 1.00 88.56 220 GLU A CA 1
ATOM 1709 C C . GLU A 1 220 ? 3.466 -0.789 -24.248 1.00 88.56 220 GLU A C 1
ATOM 1711 O O . GLU A 1 220 ? 3.565 0.361 -23.846 1.00 88.56 220 GLU A O 1
ATOM 1716 N N . TRP A 1 221 ? 2.703 -1.082 -25.302 1.00 84.50 221 TRP A N 1
ATOM 1717 C CA . TRP A 1 221 ? 2.025 -0.031 -26.060 1.00 84.50 221 TRP A CA 1
ATOM 1718 C C . TRP A 1 221 ? 0.951 0.669 -25.219 1.00 84.50 221 TRP A C 1
ATOM 1720 O O . TRP A 1 221 ? 0.910 1.898 -25.188 1.00 84.50 221 TRP A O 1
ATOM 1730 N N . ILE A 1 222 ? 0.143 -0.089 -24.470 1.00 82.94 222 ILE A N 1
ATOM 1731 C CA . ILE A 1 222 ? -0.861 0.484 -23.559 1.00 82.94 222 ILE A CA 1
ATOM 1732 C C . ILE A 1 222 ? -0.193 1.370 -22.512 1.00 82.94 222 ILE A C 1
ATOM 1734 O O . ILE A 1 222 ? -0.518 2.550 -2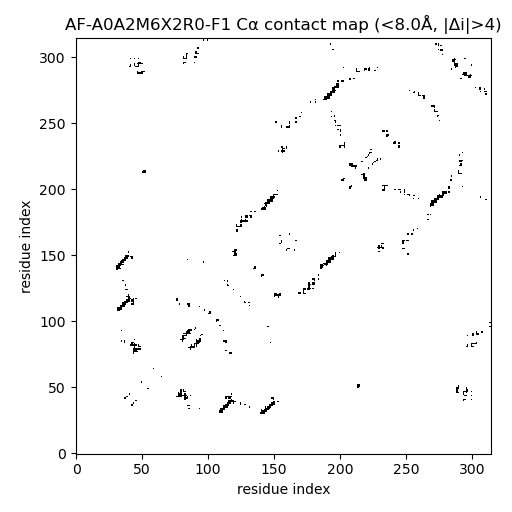2.378 1.00 82.94 222 ILE A O 1
ATOM 1738 N N . ARG A 1 223 ? 0.788 0.827 -21.799 1.00 84.12 223 ARG A N 1
ATOM 1739 C CA . ARG A 1 223 ? 1.400 1.520 -20.674 1.00 84.12 223 ARG A CA 1
ATOM 1740 C C . ARG A 1 223 ? 2.243 2.712 -21.103 1.00 84.12 223 ARG A C 1
ATOM 1742 O O . ARG A 1 223 ? 2.151 3.777 -20.502 1.00 84.12 223 ARG A O 1
ATOM 1749 N N . ASP A 1 224 ? 3.057 2.559 -22.141 1.00 78.44 224 ASP A N 1
ATOM 1750 C CA . ASP A 1 224 ? 4.088 3.535 -22.479 1.00 78.44 224 ASP A CA 1
ATOM 1751 C C . ASP A 1 224 ? 3.626 4.582 -23.494 1.00 78.44 224 ASP A C 1
ATOM 1753 O O . ASP A 1 224 ? 4.147 5.707 -23.478 1.00 78.44 224 ASP A O 1
ATOM 1757 N N . ARG A 1 225 ? 2.699 4.216 -24.391 1.00 73.12 225 ARG A N 1
ATOM 1758 C CA . ARG A 1 225 ? 2.214 5.088 -25.472 1.00 73.12 225 ARG A CA 1
ATOM 1759 C C . ARG A 1 225 ? 0.845 5.683 -25.180 1.00 73.12 225 ARG A C 1
ATOM 1761 O O . ARG A 1 225 ? 0.676 6.859 -25.473 1.00 73.12 225 ARG A O 1
ATOM 1768 N N . ILE A 1 226 ? -0.081 4.919 -24.597 1.00 67.75 226 ILE A N 1
ATOM 1769 C CA . ILE A 1 226 ? -1.414 5.447 -24.267 1.00 67.75 226 ILE A CA 1
ATOM 1770 C C . ILE A 1 226 ? -1.404 6.146 -22.909 1.00 67.75 226 ILE A C 1
ATOM 1772 O O . ILE A 1 226 ? -1.754 7.316 -22.819 1.00 67.75 226 ILE A O 1
ATOM 1776 N N . LEU A 1 227 ? -0.994 5.440 -21.854 1.00 74.94 227 LEU A N 1
ATOM 1777 C CA . LEU A 1 227 ? -1.203 5.914 -20.481 1.00 74.94 227 LEU A CA 1
ATOM 1778 C C . LEU A 1 227 ? -0.003 6.673 -19.908 1.00 74.94 227 LEU A C 1
ATOM 1780 O O . LEU A 1 227 ? -0.142 7.513 -19.028 1.00 74.94 227 LEU A O 1
ATOM 1784 N N . GLY A 1 228 ? 1.195 6.371 -20.400 1.00 75.38 228 GLY A N 1
ATOM 1785 C CA . GLY A 1 228 ? 2.439 6.989 -19.966 1.00 75.38 228 GLY A CA 1
ATOM 1786 C C . GLY A 1 228 ? 2.839 6.717 -18.511 1.00 75.38 228 GLY A C 1
ATOM 1787 O O . GLY A 1 228 ? 3.560 7.526 -17.928 1.00 75.38 228 GLY A O 1
ATOM 1788 N N . VAL A 1 229 ? 2.411 5.590 -17.942 1.00 80.38 229 VAL A N 1
ATOM 1789 C CA . VAL A 1 229 ? 2.550 5.280 -16.511 1.00 80.38 229 VAL A CA 1
ATOM 1790 C C . VAL A 1 229 ? 3.979 4.856 -16.161 1.00 80.38 229 VAL A C 1
ATOM 1792 O O . VAL A 1 229 ? 4.556 3.985 -16.810 1.00 80.38 229 VAL A O 1
ATOM 1795 N N . CYS A 1 230 ? 4.539 5.455 -15.103 1.00 85.25 230 CYS A N 1
ATOM 1796 C CA . CYS A 1 230 ? 5.774 5.020 -14.435 1.00 85.25 230 CYS A CA 1
ATOM 1797 C C . CYS A 1 230 ? 7.004 4.838 -15.355 1.00 85.25 230 CYS A C 1
ATOM 1799 O O . CYS A 1 230 ? 7.865 3.992 -15.112 1.00 85.25 230 CYS A O 1
ATOM 1801 N N . LYS A 1 231 ? 7.116 5.630 -16.434 1.00 83.12 231 LYS A N 1
ATOM 1802 C CA . LYS A 1 231 ? 8.138 5.439 -17.488 1.00 83.12 231 LYS A CA 1
ATOM 1803 C C . LYS A 1 231 ? 9.569 5.315 -16.952 1.00 83.12 231 LYS A C 1
ATOM 1805 O O . LYS A 1 231 ? 10.333 4.521 -17.488 1.00 83.12 231 LYS A O 1
ATOM 1810 N N . ARG A 1 232 ? 9.927 6.080 -15.914 1.00 79.88 232 ARG A N 1
ATOM 1811 C CA . ARG A 1 232 ? 11.291 6.116 -15.352 1.00 79.88 232 ARG A CA 1
ATOM 1812 C C . ARG A 1 232 ? 11.720 4.789 -14.727 1.00 79.88 232 ARG A C 1
ATOM 1814 O O . ARG A 1 232 ? 12.878 4.419 -14.844 1.00 79.88 232 ARG A O 1
ATOM 1821 N N . SER A 1 233 ? 10.794 4.069 -14.100 1.00 81.56 233 SER A N 1
ATOM 1822 C CA . SER A 1 233 ? 11.099 2.819 -13.389 1.00 81.56 233 SER A CA 1
ATOM 1823 C C . SER A 1 233 ? 10.868 1.572 -14.245 1.00 81.56 233 SER A C 1
ATOM 1825 O O . SER A 1 233 ? 11.295 0.483 -13.867 1.00 81.56 233 SER A O 1
ATOM 1827 N N . LEU A 1 234 ? 10.172 1.715 -15.379 1.00 86.75 234 LEU A N 1
ATOM 1828 C CA . LEU A 1 234 ? 9.726 0.592 -16.212 1.00 86.75 234 LEU A CA 1
ATOM 1829 C C . LEU A 1 234 ? 10.423 0.488 -17.568 1.00 86.75 234 LEU A C 1
ATOM 1831 O O . LEU A 1 234 ? 10.292 -0.538 -18.233 1.00 86.75 234 LEU A O 1
ATOM 1835 N N . ARG A 1 235 ? 11.134 1.535 -17.992 1.00 83.94 235 ARG A N 1
ATOM 1836 C CA . ARG A 1 235 ? 11.917 1.526 -19.228 1.00 83.94 235 ARG A CA 1
ATOM 1837 C C . ARG A 1 235 ? 13.361 1.190 -18.915 1.00 83.94 235 ARG A C 1
ATOM 1839 O O . ARG A 1 235 ? 14.174 2.072 -18.657 1.00 83.94 235 ARG A O 1
ATOM 1846 N N . TRP A 1 236 ? 13.641 -0.099 -18.935 1.00 88.19 236 TRP A N 1
ATOM 1847 C CA . TRP A 1 236 ? 14.986 -0.636 -18.892 1.00 88.19 236 TRP A CA 1
ATOM 1848 C C . TRP A 1 236 ? 15.128 -1.664 -20.015 1.00 88.19 236 TRP A C 1
ATOM 1850 O O . TRP A 1 236 ? 14.218 -2.458 -20.262 1.00 88.19 236 TRP A O 1
ATOM 1860 N N . ASP A 1 237 ? 16.260 -1.614 -20.707 1.00 88.62 237 ASP A N 1
ATOM 1861 C CA . ASP A 1 237 ? 16.614 -2.506 -21.813 1.00 88.62 237 ASP A CA 1
ATOM 1862 C C . ASP A 1 237 ? 17.917 -3.278 -21.523 1.00 88.62 237 ASP A C 1
ATOM 1864 O O . ASP A 1 237 ? 18.239 -4.225 -22.239 1.00 88.62 237 ASP A O 1
ATOM 1868 N N . THR A 1 238 ? 18.646 -2.919 -20.455 1.00 92.69 238 THR A N 1
ATOM 1869 C CA . THR A 1 238 ? 19.860 -3.623 -20.006 1.00 92.69 238 THR A CA 1
ATOM 1870 C C . THR A 1 238 ? 19.740 -4.141 -18.566 1.00 92.69 238 THR A C 1
ATOM 1872 O O . THR A 1 238 ? 18.985 -3.572 -17.765 1.00 92.69 238 THR A O 1
ATOM 1875 N N . PRO A 1 239 ? 20.506 -5.186 -18.190 1.00 94.81 239 PRO A N 1
ATOM 1876 C CA . PRO A 1 239 ? 20.549 -5.684 -16.814 1.00 94.81 239 PRO A CA 1
ATOM 1877 C C . PRO A 1 239 ? 20.943 -4.619 -15.782 1.00 94.81 239 PRO A C 1
ATOM 1879 O O . PRO A 1 239 ? 20.444 -4.630 -14.661 1.00 94.81 239 PRO A O 1
ATOM 1882 N N . GLU A 1 240 ? 21.809 -3.669 -16.138 1.00 95.44 240 GLU A N 1
ATOM 1883 C CA . GLU A 1 240 ? 22.243 -2.590 -15.244 1.00 95.44 240 GLU A CA 1
ATOM 1884 C C . GLU A 1 240 ? 21.097 -1.621 -14.936 1.00 95.44 240 GLU A C 1
ATOM 1886 O O . GLU A 1 240 ? 20.940 -1.194 -13.788 1.00 95.44 240 GLU A O 1
ATOM 1891 N N . GLN A 1 241 ? 20.277 -1.303 -15.943 1.00 93.75 241 GLN A N 1
ATOM 1892 C CA . GLN A 1 241 ? 19.088 -0.466 -15.788 1.00 93.75 241 GLN A CA 1
ATOM 1893 C C . GLN A 1 241 ? 18.005 -1.182 -14.971 1.00 93.75 241 GLN A C 1
ATOM 1895 O O . GLN A 1 241 ? 17.414 -0.573 -14.077 1.00 93.75 241 GLN A O 1
ATOM 1900 N N . GLU A 1 242 ? 17.792 -2.481 -15.206 1.00 94.38 242 GLU A N 1
ATOM 1901 C CA . GLU A 1 242 ? 16.912 -3.301 -14.365 1.00 94.38 242 GLU A CA 1
ATOM 1902 C C . GLU A 1 242 ? 17.407 -3.306 -12.913 1.00 94.38 242 GLU A C 1
ATOM 1904 O O . GLU A 1 242 ? 16.638 -3.049 -11.983 1.00 94.38 242 GLU A O 1
ATOM 1909 N N . ALA A 1 243 ? 18.704 -3.553 -12.703 1.00 95.75 243 ALA A N 1
ATOM 1910 C CA . ALA A 1 243 ? 19.302 -3.584 -11.375 1.00 95.75 243 ALA A CA 1
ATOM 1911 C C . ALA A 1 243 ? 19.166 -2.228 -10.672 1.00 95.75 243 ALA A C 1
ATOM 1913 O O . ALA A 1 243 ? 18.928 -2.182 -9.465 1.00 95.75 243 ALA A O 1
ATOM 1914 N N . TRP A 1 244 ? 19.281 -1.123 -11.414 1.00 94.81 244 TRP A N 1
ATOM 1915 C CA . TRP A 1 244 ? 19.045 0.217 -10.889 1.00 94.81 244 TRP A CA 1
ATOM 1916 C C . TRP A 1 244 ? 17.589 0.418 -10.463 1.00 94.81 244 TRP A C 1
ATOM 1918 O O . TRP A 1 244 ? 17.371 0.820 -9.322 1.00 94.81 244 TRP A O 1
ATOM 1928 N N . ALA A 1 245 ? 16.610 0.074 -11.307 1.00 94.31 245 ALA A N 1
ATOM 1929 C CA . ALA A 1 245 ? 15.187 0.195 -10.980 1.00 94.31 245 ALA A CA 1
ATOM 1930 C C . ALA A 1 245 ? 14.801 -0.683 -9.776 1.00 94.31 245 ALA A C 1
ATOM 1932 O O . ALA A 1 245 ? 14.094 -0.241 -8.867 1.00 94.31 245 ALA A O 1
ATOM 1933 N N . LYS A 1 246 ? 15.341 -1.906 -9.724 1.00 95.75 246 LYS A N 1
ATOM 1934 C CA . LYS A 1 246 ? 15.207 -2.823 -8.588 1.00 95.75 246 LYS A CA 1
ATOM 1935 C C . LYS A 1 246 ? 15.747 -2.216 -7.294 1.00 95.75 246 LYS A C 1
ATOM 1937 O O . LYS A 1 246 ? 15.076 -2.294 -6.266 1.00 95.75 246 LYS A O 1
ATOM 1942 N N . ARG A 1 247 ? 16.936 -1.599 -7.331 1.00 96.62 247 ARG A N 1
ATOM 1943 C CA . ARG A 1 247 ? 17.532 -0.952 -6.150 1.00 96.62 247 ARG A CA 1
ATOM 1944 C C . ARG A 1 247 ? 16.627 0.135 -5.576 1.00 96.62 247 ARG A C 1
ATOM 1946 O O . ARG A 1 247 ? 16.482 0.172 -4.365 1.00 96.62 247 ARG A O 1
ATOM 1953 N N . GLN A 1 248 ? 15.966 0.946 -6.405 1.00 96.19 248 GLN A N 1
ATOM 1954 C CA . GLN A 1 248 ? 15.107 2.031 -5.901 1.00 96.19 248 GLN A CA 1
ATOM 1955 C C . GLN A 1 248 ? 13.954 1.506 -5.037 1.00 96.19 248 GLN A C 1
ATOM 1957 O O . GLN A 1 248 ? 13.696 2.022 -3.951 1.00 96.19 248 GLN A O 1
ATOM 1962 N N . VAL A 1 249 ? 13.297 0.433 -5.484 1.00 96.69 249 VAL A N 1
ATOM 1963 C CA . VAL A 1 249 ? 12.185 -0.180 -4.744 1.00 96.69 249 VAL A CA 1
ATOM 1964 C C . VAL A 1 249 ? 12.674 -0.871 -3.468 1.00 96.69 249 VAL A C 1
ATOM 1966 O O . VAL A 1 249 ? 12.050 -0.730 -2.418 1.00 96.69 249 VAL A O 1
ATOM 1969 N N . ILE A 1 250 ? 13.811 -1.575 -3.528 1.00 97.81 250 ILE A N 1
ATOM 1970 C CA . ILE A 1 250 ? 14.410 -2.222 -2.348 1.00 97.81 250 ILE A CA 1
ATOM 1971 C C . ILE A 1 250 ? 14.812 -1.183 -1.296 1.00 97.81 250 ILE A C 1
ATOM 1973 O O . ILE A 1 250 ? 14.503 -1.361 -0.119 1.00 97.81 250 ILE A O 1
ATOM 1977 N N . THR A 1 251 ? 15.460 -0.091 -1.709 1.00 98.12 251 THR A N 1
ATOM 1978 C CA . THR A 1 251 ? 15.854 1.000 -0.809 1.00 98.12 251 THR A CA 1
ATOM 1979 C C . THR A 1 251 ? 14.635 1.614 -0.127 1.00 98.12 251 THR A C 1
ATOM 1981 O O . THR A 1 251 ? 14.642 1.795 1.089 1.00 98.12 251 THR A O 1
ATOM 1984 N N . LEU A 1 252 ? 13.552 1.864 -0.868 1.00 97.69 252 LEU A N 1
ATOM 1985 C CA . LEU A 1 252 ? 12.342 2.430 -0.278 1.00 97.69 252 LEU A CA 1
ATOM 1986 C C . LEU A 1 252 ? 11.679 1.478 0.733 1.00 97.69 252 LEU A C 1
ATOM 1988 O O . LEU A 1 252 ? 11.255 1.916 1.802 1.00 97.69 252 LEU A O 1
ATOM 1992 N N . ASN A 1 253 ? 11.653 0.173 0.445 1.00 98.44 253 ASN A N 1
ATOM 1993 C CA . ASN A 1 253 ? 11.181 -0.843 1.392 1.00 98.44 253 ASN A CA 1
ATOM 1994 C C . ASN A 1 253 ? 12.036 -0.903 2.661 1.00 98.44 253 ASN A C 1
ATOM 1996 O O . ASN A 1 253 ? 11.492 -1.034 3.757 1.00 98.44 253 ASN A O 1
ATOM 2000 N N . HIS A 1 254 ? 13.357 -0.756 2.532 1.00 98.62 254 HIS A N 1
ATOM 2001 C CA . HIS A 1 254 ? 14.254 -0.665 3.683 1.00 98.62 254 HIS A CA 1
ATOM 2002 C C . HIS A 1 254 ? 13.900 0.541 4.564 1.00 98.62 254 HIS A C 1
ATOM 2004 O O . HIS A 1 254 ? 13.749 0.396 5.777 1.00 98.62 254 HIS A O 1
ATOM 2010 N N . TRP A 1 255 ? 13.690 1.716 3.964 1.00 98.50 255 TRP A N 1
ATOM 2011 C CA . TRP A 1 255 ? 13.305 2.921 4.703 1.00 98.50 255 TRP A CA 1
ATOM 2012 C C . TRP A 1 255 ? 11.934 2.808 5.374 1.00 98.50 255 TRP A C 1
ATOM 2014 O O . TRP A 1 255 ? 11.777 3.273 6.503 1.00 98.50 255 TRP A O 1
ATOM 2024 N N . LEU A 1 256 ? 10.955 2.160 4.733 1.00 98.50 256 LEU A N 1
ATOM 2025 C CA . LEU A 1 256 ? 9.659 1.864 5.353 1.00 98.50 256 LEU A CA 1
ATOM 2026 C C . LEU A 1 256 ? 9.806 0.943 6.569 1.00 98.50 256 LEU A C 1
ATOM 2028 O O . LEU A 1 256 ? 9.244 1.229 7.626 1.00 98.50 256 LEU A O 1
ATOM 2032 N N . SER A 1 257 ? 10.591 -0.128 6.441 1.00 98.69 257 SER A N 1
ATOM 2033 C CA . SER A 1 257 ? 10.912 -1.035 7.549 1.00 98.69 257 SER A CA 1
ATOM 2034 C C . SER A 1 257 ? 11.556 -0.287 8.722 1.00 98.69 257 SER A C 1
ATOM 2036 O O . SER A 1 257 ? 11.149 -0.449 9.874 1.00 98.69 257 SER A O 1
ATOM 2038 N N . ASP A 1 258 ? 12.536 0.573 8.449 1.00 98.56 258 ASP A N 1
ATOM 2039 C CA . ASP A 1 258 ? 13.205 1.351 9.492 1.00 98.56 258 ASP A CA 1
ATOM 2040 C C . ASP A 1 258 ? 12.296 2.396 10.135 1.00 98.56 258 ASP A C 1
ATOM 2042 O O . ASP A 1 258 ? 12.390 2.636 11.344 1.00 98.56 258 ASP A O 1
ATOM 2046 N N . TRP A 1 259 ? 11.396 3.003 9.359 1.00 98.69 259 TRP A N 1
ATOM 2047 C CA . TRP A 1 259 ? 10.367 3.878 9.903 1.00 98.69 259 TRP A CA 1
ATOM 2048 C C . TRP A 1 259 ? 9.418 3.107 10.829 1.00 98.69 259 TRP A C 1
ATOM 2050 O O . TRP A 1 259 ? 9.158 3.574 11.934 1.00 98.69 259 TRP A O 1
ATOM 2060 N N . VAL A 1 260 ? 8.979 1.898 10.456 1.00 98.75 260 VAL A N 1
ATOM 2061 C CA . VAL A 1 260 ? 8.111 1.048 11.295 1.00 98.75 260 VAL A CA 1
ATOM 2062 C C . VAL A 1 260 ? 8.744 0.732 12.653 1.00 98.75 260 VAL A C 1
ATOM 2064 O O . VAL A 1 260 ? 8.064 0.803 13.679 1.00 98.75 260 VAL A O 1
ATOM 2067 N N . LYS A 1 261 ? 10.051 0.436 12.692 1.00 98.19 261 LYS A N 1
ATOM 2068 C CA . LYS A 1 261 ? 10.779 0.217 13.957 1.00 98.19 261 LYS A CA 1
ATOM 2069 C C . LYS A 1 261 ? 10.680 1.439 14.876 1.00 98.19 261 LYS A C 1
ATOM 2071 O O . LYS A 1 261 ? 10.386 1.299 16.057 1.00 98.19 261 LYS A O 1
ATOM 2076 N N . GLN A 1 262 ? 10.869 2.639 14.328 1.00 98.19 262 GLN A N 1
ATOM 2077 C CA . GLN A 1 262 ? 10.763 3.896 15.079 1.00 98.19 262 GLN A CA 1
ATOM 2078 C C . GLN A 1 262 ? 9.313 4.209 15.484 1.00 98.19 262 GLN A C 1
ATOM 2080 O O . GLN A 1 262 ? 9.064 4.654 16.605 1.00 98.19 262 GLN A O 1
ATOM 2085 N N . ALA A 1 263 ? 8.352 3.944 14.598 1.00 98.44 263 ALA A N 1
ATOM 2086 C CA . ALA A 1 263 ? 6.933 4.201 14.819 1.00 98.44 263 ALA A CA 1
ATOM 2087 C C . ALA A 1 263 ? 6.374 3.402 16.007 1.00 98.44 263 ALA A C 1
ATOM 2089 O O . ALA A 1 263 ? 5.619 3.958 16.803 1.00 98.44 263 ALA A O 1
ATOM 2090 N N . ASN A 1 264 ? 6.806 2.148 16.190 1.00 97.94 264 ASN A N 1
ATOM 2091 C CA . ASN A 1 264 ? 6.419 1.321 17.341 1.00 97.94 264 ASN A CA 1
ATOM 2092 C C . ASN A 1 264 ? 6.812 1.929 18.698 1.00 97.94 264 ASN A C 1
ATOM 2094 O O . ASN A 1 264 ? 6.111 1.721 19.684 1.00 97.94 264 ASN A O 1
ATOM 2098 N N . HIS A 1 265 ? 7.905 2.695 18.760 1.00 97.06 265 HIS A N 1
ATOM 2099 C CA . HIS A 1 265 ? 8.287 3.422 19.974 1.00 97.06 265 HIS A CA 1
ATOM 2100 C C . HIS A 1 265 ? 7.535 4.747 20.119 1.00 97.06 265 HIS A C 1
ATOM 2102 O O . HIS A 1 265 ? 7.180 5.141 21.228 1.00 97.06 265 HIS A O 1
ATOM 2108 N N . ARG A 1 266 ? 7.297 5.446 19.004 1.00 97.88 266 ARG A N 1
ATOM 2109 C CA . ARG A 1 266 ? 6.678 6.777 18.992 1.00 97.88 266 ARG A CA 1
ATOM 2110 C C . ARG A 1 266 ? 5.176 6.749 19.283 1.00 97.88 266 ARG A C 1
ATOM 2112 O O . ARG A 1 266 ? 4.670 7.682 19.901 1.00 97.88 266 ARG A O 1
ATOM 2119 N N . TYR A 1 267 ? 4.470 5.715 18.834 1.00 97.88 267 TYR A N 1
ATOM 2120 C CA . TYR A 1 267 ? 3.011 5.660 18.870 1.00 97.88 267 TYR A CA 1
ATOM 2121 C C . TYR A 1 267 ? 2.515 4.430 19.653 1.00 97.88 267 TYR A C 1
ATOM 2123 O O . TYR A 1 267 ? 2.169 3.414 19.051 1.00 97.88 267 TYR A O 1
ATOM 2131 N N . PRO A 1 268 ? 2.432 4.498 20.995 1.00 95.75 268 PRO A N 1
ATOM 2132 C CA . PRO A 1 268 ? 2.124 3.335 21.837 1.00 95.75 268 PRO A CA 1
ATOM 2133 C C . PRO A 1 268 ? 0.719 2.746 21.621 1.00 95.75 268 PRO A C 1
ATOM 2135 O O . PRO A 1 268 ? 0.499 1.567 21.900 1.00 95.75 268 PRO A O 1
ATOM 2138 N N . ASN A 1 269 ? -0.220 3.534 21.085 1.00 96.81 269 ASN A N 1
ATOM 2139 C CA . ASN A 1 269 ? -1.580 3.090 20.747 1.00 96.81 269 ASN A CA 1
ATOM 2140 C C . ASN A 1 269 ? -1.643 2.241 19.466 1.00 96.81 269 ASN A C 1
ATOM 2142 O O . ASN A 1 269 ? -2.686 1.664 19.149 1.00 96.81 269 ASN A O 1
ATOM 2146 N N . PHE A 1 270 ? -0.534 2.154 18.734 1.00 98.38 270 PHE A N 1
ATOM 2147 C CA . PHE A 1 270 ? -0.426 1.414 17.489 1.00 98.38 270 PHE A CA 1
ATOM 2148 C C . PHE A 1 270 ? 0.594 0.285 17.628 1.00 98.38 270 PHE A C 1
ATOM 2150 O O . PHE A 1 270 ? 1.579 0.376 18.359 1.00 98.38 270 PHE A O 1
ATOM 2157 N N . GLU A 1 271 ? 0.340 -0.818 16.937 1.00 98.44 271 GLU A N 1
ATOM 2158 C CA . GLU A 1 271 ? 1.276 -1.927 16.793 1.00 98.44 271 GLU A CA 1
ATOM 2159 C C . GLU A 1 271 ? 1.607 -2.093 15.318 1.00 98.44 271 GLU A C 1
ATOM 2161 O O . GLU A 1 271 ? 0.805 -2.627 14.553 1.00 98.44 271 GLU A O 1
ATOM 2166 N N . PHE A 1 272 ? 2.769 -1.602 14.905 1.00 98.81 272 PHE A N 1
ATOM 2167 C CA . PHE A 1 272 ? 3.186 -1.648 13.513 1.00 98.81 272 PHE A CA 1
ATOM 2168 C C . PHE A 1 272 ? 3.909 -2.949 13.199 1.00 98.81 272 PHE A C 1
ATOM 2170 O O . PHE A 1 272 ? 4.817 -3.368 13.921 1.00 98.81 272 PHE A O 1
ATOM 2177 N N . TYR A 1 273 ? 3.571 -3.528 12.053 1.00 98.75 273 TYR A N 1
ATOM 2178 C CA . TYR A 1 273 ? 4.297 -4.634 11.452 1.00 98.75 273 TYR A CA 1
ATOM 2179 C C . TYR A 1 273 ? 4.611 -4.300 9.997 1.00 98.75 273 TYR A C 1
ATOM 2181 O O . TYR A 1 273 ? 3.716 -3.942 9.232 1.00 98.75 273 TYR A O 1
ATOM 2189 N N . PHE A 1 274 ? 5.882 -4.418 9.619 1.00 98.81 274 PHE A N 1
ATOM 2190 C CA . PHE A 1 274 ? 6.312 -4.283 8.234 1.00 98.81 274 PHE A CA 1
ATOM 2191 C C . PHE A 1 274 ? 6.343 -5.658 7.568 1.00 98.81 274 PHE A C 1
ATOM 2193 O O . PHE A 1 274 ? 6.895 -6.600 8.134 1.00 98.81 274 PHE A O 1
ATOM 2200 N N . SER A 1 275 ? 5.800 -5.759 6.356 1.00 98.38 275 SER A N 1
ATOM 2201 C CA . SER A 1 275 ? 5.929 -6.956 5.525 1.00 98.38 275 SER A CA 1
ATOM 2202 C C . SER A 1 275 ? 6.488 -6.614 4.153 1.00 98.38 275 SER A C 1
ATOM 2204 O O . SER A 1 275 ? 5.885 -5.848 3.410 1.00 98.38 275 SER A O 1
ATOM 2206 N N . ASP A 1 276 ? 7.581 -7.263 3.771 1.00 97.69 276 ASP A N 1
ATOM 2207 C CA . ASP A 1 276 ? 8.129 -7.255 2.414 1.00 97.69 276 ASP A CA 1
ATOM 2208 C C . ASP A 1 276 ? 7.579 -8.393 1.539 1.00 97.69 276 ASP A C 1
ATOM 2210 O O . ASP A 1 276 ? 8.063 -8.601 0.430 1.00 97.69 276 ASP A O 1
ATOM 2214 N N . SER A 1 277 ? 6.545 -9.116 1.984 1.00 97.44 277 SER A N 1
ATOM 2215 C CA . SER A 1 277 ? 6.029 -10.297 1.274 1.00 97.44 277 SER A CA 1
ATOM 2216 C C . SER A 1 277 ? 5.665 -10.021 -0.190 1.00 97.44 277 SER A C 1
ATOM 2218 O O . SER A 1 277 ? 5.922 -10.863 -1.050 1.00 97.44 277 SER A O 1
ATOM 2220 N N . LEU A 1 278 ? 5.148 -8.825 -0.501 1.00 97.50 278 LEU A N 1
ATOM 2221 C CA . LEU A 1 278 ? 4.846 -8.437 -1.879 1.00 97.50 278 LEU A CA 1
ATOM 2222 C C . LEU A 1 278 ? 6.088 -8.225 -2.745 1.00 97.50 278 LEU A C 1
ATOM 2224 O O . LEU A 1 278 ? 6.003 -8.462 -3.946 1.00 97.50 278 LEU A O 1
ATOM 2228 N N . LEU A 1 279 ? 7.233 -7.819 -2.181 1.00 97.19 279 LEU A N 1
ATOM 2229 C CA . LEU A 1 279 ? 8.481 -7.569 -2.921 1.00 97.19 279 LEU A CA 1
ATOM 2230 C C . LEU A 1 279 ? 8.951 -8.814 -3.688 1.00 97.19 279 LEU A C 1
ATOM 2232 O O . LEU A 1 279 ? 9.585 -8.715 -4.743 1.00 97.19 279 LEU A O 1
ATOM 2236 N N . HIS A 1 280 ? 8.635 -9.990 -3.154 1.00 92.94 280 HIS A N 1
ATOM 2237 C CA . HIS A 1 280 ? 9.054 -11.276 -3.695 1.00 92.94 280 HIS A CA 1
ATOM 2238 C C . HIS A 1 280 ? 8.049 -11.886 -4.674 1.00 92.94 280 HIS A C 1
ATOM 2240 O O . HIS A 1 280 ? 8.375 -12.880 -5.323 1.00 92.94 280 HIS A O 1
ATOM 2246 N N . GLU A 1 281 ? 6.872 -11.282 -4.841 1.00 93.00 281 GLU A N 1
ATOM 2247 C CA . GLU A 1 281 ? 5.817 -11.838 -5.683 1.00 93.00 281 GLU A CA 1
ATOM 2248 C C . GLU A 1 281 ? 6.230 -11.871 -7.168 1.00 93.00 281 GLU A C 1
ATOM 2250 O O . GLU A 1 281 ? 6.971 -11.019 -7.689 1.00 93.00 281 GLU A O 1
ATOM 2255 N N . GLU A 1 282 ? 5.773 -12.902 -7.878 1.00 93.12 282 GLU A N 1
ATOM 2256 C CA . GLU A 1 282 ? 5.880 -12.937 -9.329 1.00 93.12 282 GLU A CA 1
ATOM 2257 C C . GLU A 1 282 ? 4.733 -12.130 -9.934 1.00 93.12 282 GLU A C 1
ATOM 2259 O O . GLU A 1 282 ? 3.563 -12.471 -9.787 1.00 93.12 282 GLU A O 1
ATOM 2264 N N . ILE A 1 283 ? 5.067 -11.083 -10.686 1.00 93.06 283 ILE A N 1
ATOM 2265 C CA . ILE A 1 283 ? 4.066 -10.388 -11.487 1.00 93.06 283 ILE A CA 1
ATOM 2266 C C . ILE A 1 283 ? 3.839 -11.197 -12.763 1.00 93.06 283 ILE A C 1
ATOM 2268 O O . ILE A 1 283 ? 4.741 -11.329 -13.593 1.00 93.06 283 ILE A O 1
ATOM 2272 N N . ARG A 1 284 ? 2.628 -11.732 -12.917 1.00 93.19 284 ARG A N 1
ATOM 2273 C CA . ARG A 1 284 ? 2.198 -12.480 -14.103 1.00 93.19 284 ARG A CA 1
ATOM 2274 C C . ARG A 1 284 ? 1.223 -11.634 -14.929 1.00 93.19 284 ARG A C 1
ATOM 2276 O O . ARG A 1 284 ? 0.437 -10.893 -14.342 1.00 93.19 284 ARG A O 1
ATOM 2283 N N . PRO A 1 285 ? 1.211 -11.746 -16.271 1.00 91.75 285 PRO A N 1
ATOM 2284 C CA . PRO A 1 285 ? 0.297 -10.964 -17.106 1.00 91.75 285 PRO A CA 1
ATOM 2285 C C . PRO A 1 285 ? -1.184 -11.103 -16.737 1.00 91.75 285 PRO A C 1
ATOM 2287 O O . PRO A 1 285 ? -1.916 -10.122 -16.769 1.00 91.75 285 PRO A O 1
ATOM 2290 N N . ASN A 1 286 ? -1.619 -12.300 -16.335 1.00 91.12 286 ASN A N 1
ATOM 2291 C CA . ASN A 1 286 ? -3.000 -12.563 -15.924 1.00 91.12 286 ASN A CA 1
ATOM 2292 C C . ASN A 1 286 ? -3.383 -11.912 -14.585 1.00 91.12 286 ASN A C 1
ATOM 2294 O O . ASN A 1 286 ? -4.555 -11.917 -14.241 1.00 91.12 286 ASN A O 1
ATOM 2298 N N . MET A 1 287 ? -2.428 -11.343 -13.846 1.00 94.06 287 MET A N 1
ATOM 2299 C CA . MET A 1 287 ? -2.678 -10.586 -12.615 1.00 94.06 287 MET A CA 1
ATOM 2300 C C . MET A 1 287 ? -2.815 -9.081 -12.867 1.00 94.06 287 MET A C 1
ATOM 2302 O O . MET A 1 287 ? -3.054 -8.328 -11.925 1.00 94.06 287 MET A O 1
ATOM 2306 N N . LEU A 1 288 ? -2.637 -8.621 -14.109 1.00 92.25 288 LEU A N 1
ATOM 2307 C CA . LEU A 1 288 ? -2.695 -7.207 -14.468 1.00 92.25 288 LEU A CA 1
ATOM 2308 C C . LEU A 1 288 ? -4.067 -6.838 -15.030 1.00 92.25 288 LEU A C 1
ATOM 2310 O O . LEU A 1 288 ? -4.728 -7.628 -15.708 1.00 92.25 288 LEU A O 1
ATOM 2314 N N . SER A 1 289 ? -4.498 -5.618 -14.731 1.00 89.38 289 SER A N 1
ATOM 2315 C CA . SER A 1 289 ? -5.706 -5.025 -15.293 1.00 89.38 289 SER A CA 1
ATOM 2316 C C . SER A 1 289 ? -5.493 -4.636 -16.759 1.00 89.38 289 SER A C 1
ATOM 2318 O O . SER A 1 289 ? -4.397 -4.774 -17.313 1.00 89.38 289 SER A O 1
ATOM 2320 N N . SER A 1 290 ? -6.538 -4.120 -17.408 1.00 85.31 290 SER A N 1
ATOM 2321 C CA . SER A 1 290 ? -6.473 -3.672 -18.803 1.00 85.31 290 SER A CA 1
ATOM 2322 C C . SER A 1 290 ? -5.384 -2.637 -19.099 1.00 85.31 290 SER A C 1
ATOM 2324 O O . SER A 1 290 ? -4.994 -2.482 -20.254 1.00 85.31 290 SER A O 1
ATOM 2326 N N . ASP A 1 291 ? -4.899 -1.928 -18.081 1.00 85.25 291 ASP A N 1
ATOM 2327 C CA . ASP A 1 291 ? -3.834 -0.935 -18.206 1.00 85.25 291 ASP A CA 1
ATOM 2328 C C . ASP A 1 291 ? -2.410 -1.523 -18.195 1.00 85.25 291 ASP A C 1
ATOM 2330 O O . ASP A 1 291 ? -1.434 -0.791 -18.375 1.00 85.25 291 ASP A O 1
ATOM 2334 N N . CYS A 1 292 ? -2.287 -2.840 -17.992 1.00 89.50 292 CYS A N 1
ATOM 2335 C CA . CYS A 1 292 ? -1.021 -3.558 -17.876 1.00 89.50 292 CYS A CA 1
ATOM 2336 C C . CYS A 1 292 ? -0.072 -3.015 -16.790 1.00 89.50 292 CYS A C 1
ATOM 2338 O O . CYS A 1 292 ? 1.156 -3.117 -16.916 1.00 89.50 292 CYS A O 1
ATOM 2340 N N . PHE A 1 293 ? -0.625 -2.432 -15.727 1.00 91.62 293 PHE A N 1
ATOM 2341 C CA . PHE A 1 293 ? 0.135 -1.864 -14.620 1.00 91.62 293 PHE A CA 1
ATOM 2342 C C . PHE A 1 293 ? -0.510 -2.182 -13.269 1.00 91.62 293 PHE A C 1
ATOM 2344 O O . PHE A 1 293 ? 0.140 -2.799 -12.424 1.00 91.62 293 PHE A O 1
ATOM 2351 N N . HIS A 1 294 ? -1.779 -1.820 -13.066 1.00 93.44 294 HIS A N 1
ATOM 2352 C CA . HIS A 1 294 ? -2.478 -2.103 -11.815 1.00 93.44 294 HIS A CA 1
ATOM 2353 C C . HIS A 1 294 ? -2.854 -3.588 -11.701 1.00 93.44 294 HIS A C 1
ATOM 2355 O O . HIS A 1 294 ? -3.154 -4.225 -12.716 1.00 93.44 294 HIS A O 1
ATOM 2361 N N . PRO A 1 295 ? -2.894 -4.152 -10.480 1.00 94.94 295 PRO A N 1
ATOM 2362 C CA . PRO A 1 295 ? -3.413 -5.496 -10.266 1.00 94.94 295 PRO A CA 1
ATOM 2363 C C . PRO A 1 295 ? -4.909 -5.579 -10.597 1.00 94.94 295 PRO A C 1
ATOM 2365 O O . PRO A 1 295 ? -5.696 -4.746 -10.140 1.00 94.94 295 PRO A O 1
ATOM 2368 N N . ASN A 1 296 ? -5.312 -6.605 -11.346 1.00 92.94 296 ASN A N 1
ATOM 2369 C CA . ASN A 1 296 ? -6.723 -6.969 -11.506 1.00 92.94 296 ASN A CA 1
ATOM 2370 C C . ASN A 1 296 ? -7.243 -7.739 -10.278 1.00 92.94 296 ASN A C 1
ATOM 2372 O O . ASN A 1 296 ? -6.527 -7.902 -9.294 1.00 92.94 296 ASN A O 1
ATOM 2376 N N . SER A 1 297 ? -8.470 -8.253 -10.328 1.00 94.19 297 SER A N 1
ATOM 2377 C CA . SER A 1 297 ? -9.065 -9.036 -9.240 1.00 94.19 297 SER A CA 1
ATOM 2378 C C . SER A 1 297 ? -8.228 -10.255 -8.813 1.00 94.19 297 SER A C 1
ATOM 2380 O O . SER A 1 297 ? -8.133 -10.523 -7.615 1.00 94.19 297 SER A O 1
ATOM 2382 N N . GLU A 1 298 ? -7.562 -10.960 -9.739 1.00 95.19 298 GLU A N 1
ATOM 2383 C CA . GLU A 1 298 ? -6.633 -12.053 -9.403 1.00 95.19 298 GLU A CA 1
ATOM 2384 C C . GLU A 1 298 ? -5.389 -11.517 -8.681 1.00 95.19 298 GLU A C 1
ATOM 2386 O O . GLU A 1 298 ? -4.995 -12.054 -7.643 1.00 95.19 298 GLU A O 1
ATOM 2391 N N . GLY A 1 299 ? -4.796 -10.433 -9.190 1.00 96.44 299 GLY A N 1
ATOM 2392 C CA . GLY A 1 299 ? -3.655 -9.773 -8.556 1.00 96.44 299 GLY A CA 1
ATOM 2393 C C . GLY A 1 299 ? -3.976 -9.253 -7.151 1.00 96.44 299 GLY A C 1
ATOM 2394 O O . GLY A 1 299 ? -3.225 -9.499 -6.211 1.00 96.44 299 GLY A O 1
ATOM 2395 N N . GLN A 1 300 ? -5.134 -8.616 -6.980 1.00 97.62 300 GLN A N 1
ATOM 2396 C CA . GLN A 1 300 ? -5.632 -8.135 -5.689 1.00 97.62 300 GLN A CA 1
ATOM 2397 C C . GLN A 1 300 ? -5.892 -9.286 -4.706 1.00 97.62 300 GLN A C 1
ATOM 2399 O O . GLN A 1 300 ? -5.515 -9.199 -3.538 1.00 97.62 300 GLN A O 1
ATOM 2404 N N . LYS A 1 301 ? -6.483 -10.397 -5.169 1.00 97.44 301 LYS A N 1
ATOM 2405 C CA . LYS A 1 301 ? -6.686 -11.603 -4.351 1.00 97.44 301 LYS A CA 1
ATOM 2406 C C . LYS A 1 301 ? -5.358 -12.187 -3.869 1.00 97.44 301 LYS A C 1
ATOM 2408 O O . LYS A 1 301 ? -5.241 -12.541 -2.698 1.00 97.44 301 LYS A O 1
ATOM 2413 N N . ASN A 1 302 ? -4.369 -12.275 -4.755 1.00 97.81 302 ASN A N 1
ATOM 2414 C CA . ASN A 1 302 ? -3.035 -12.758 -4.410 1.00 97.81 302 ASN A CA 1
ATOM 2415 C C . ASN A 1 302 ? -2.351 -11.835 -3.384 1.00 97.81 302 ASN A C 1
ATOM 2417 O O . ASN A 1 302 ? -1.828 -12.326 -2.385 1.00 97.81 302 ASN A O 1
ATOM 2421 N N . PHE A 1 303 ? -2.438 -10.512 -3.565 1.00 98.12 303 PHE A N 1
ATOM 2422 C CA . PHE A 1 303 ? -1.885 -9.550 -2.607 1.00 98.12 303 PHE A CA 1
ATO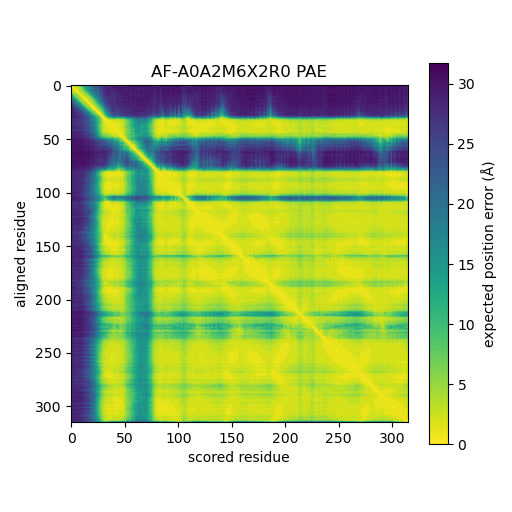M 2423 C C . PHE A 1 303 ? -2.541 -9.688 -1.231 1.00 98.12 303 PHE A C 1
ATOM 2425 O O . PHE A 1 303 ? -1.833 -9.753 -0.225 1.00 98.12 303 PHE A O 1
ATOM 2432 N N . ALA A 1 304 ? -3.872 -9.814 -1.190 1.00 98.38 304 ALA A N 1
ATOM 2433 C CA . ALA A 1 304 ? -4.614 -10.021 0.050 1.00 98.38 304 ALA A CA 1
ATOM 2434 C C . ALA A 1 304 ? -4.173 -11.294 0.782 1.00 98.38 304 ALA A C 1
ATOM 2436 O O . ALA A 1 304 ? -3.996 -11.290 1.993 1.00 98.38 304 ALA A O 1
ATOM 2437 N N . GLU A 1 305 ? -3.986 -12.400 0.065 1.00 97.88 305 GLU A N 1
ATOM 2438 C CA . GLU A 1 305 ? -3.543 -13.653 0.672 1.00 97.88 305 GLU A CA 1
ATOM 2439 C C . GLU A 1 305 ? -2.117 -13.557 1.229 1.00 97.88 305 GLU A C 1
ATOM 2441 O O . GLU A 1 305 ? -1.867 -13.952 2.371 1.00 97.88 305 GLU A O 1
ATOM 2446 N N . ARG A 1 306 ? -1.183 -13.009 0.446 1.00 97.81 306 ARG A N 1
ATOM 2447 C CA . ARG A 1 306 ? 0.224 -12.866 0.845 1.00 97.81 306 ARG A CA 1
ATOM 2448 C C . ARG A 1 306 ? 0.377 -12.012 2.094 1.00 97.81 306 ARG A C 1
ATOM 2450 O O . ARG A 1 306 ? 0.999 -12.450 3.063 1.00 97.81 306 ARG A O 1
ATOM 2457 N N . LEU A 1 307 ? -0.225 -10.827 2.086 1.00 98.19 307 LEU A N 1
ATOM 2458 C CA . LEU A 1 307 ? -0.127 -9.880 3.189 1.00 98.19 307 LEU A CA 1
ATOM 2459 C C . LEU A 1 307 ? -0.870 -10.364 4.438 1.00 98.19 307 LEU A C 1
ATOM 2461 O O . LEU A 1 307 ? -0.371 -10.185 5.551 1.00 98.19 307 LEU A O 1
ATOM 2465 N N . TRP A 1 308 ? -2.013 -11.035 4.277 1.00 98.19 308 TRP A N 1
ATOM 2466 C CA . TRP A 1 308 ? -2.741 -11.617 5.403 1.00 98.19 308 TRP A CA 1
ATOM 2467 C C . TRP A 1 308 ? -1.934 -12.703 6.114 1.00 98.19 308 TRP A C 1
ATOM 2469 O O . TRP A 1 308 ? -1.934 -12.772 7.343 1.00 98.19 308 TRP A O 1
ATOM 2479 N N . ASN A 1 309 ? -1.227 -13.541 5.357 1.00 97.38 309 ASN A N 1
ATOM 2480 C CA . ASN A 1 309 ? -0.416 -14.616 5.923 1.00 97.38 309 ASN A CA 1
ATOM 2481 C C . ASN A 1 309 ? 0.887 -14.096 6.555 1.00 97.38 309 ASN A C 1
ATOM 2483 O O . ASN A 1 309 ? 1.438 -14.736 7.453 1.00 97.38 309 ASN A O 1
ATOM 2487 N N . ALA A 1 310 ? 1.373 -12.931 6.123 1.00 96.88 310 ALA A N 1
ATOM 2488 C CA . ALA A 1 310 ? 2.599 -12.344 6.650 1.00 96.88 310 ALA A CA 1
ATOM 2489 C C . ALA A 1 310 ? 2.435 -11.746 8.058 1.00 96.88 310 ALA A C 1
ATOM 2491 O O . ALA A 1 310 ? 3.366 -11.819 8.854 1.00 96.88 310 ALA A O 1
ATOM 2492 N N . GLN A 1 311 ? 1.268 -11.185 8.392 1.00 97.00 311 GLN A N 1
ATOM 2493 C CA . GLN A 1 311 ? 1.051 -10.545 9.697 1.00 97.00 311 GLN A CA 1
ATOM 2494 C C . GLN A 1 311 ? 0.927 -11.553 10.873 1.00 97.00 311 GLN A C 1
ATOM 2496 O O . GLN A 1 311 ? 0.573 -12.719 10.649 1.00 97.00 311 GLN A O 1
ATOM 2501 N N . PRO A 1 312 ? 1.221 -11.134 12.126 1.00 97.12 312 PRO A N 1
ATOM 2502 C CA . PRO A 1 312 ? 1.321 -12.044 13.277 1.00 97.12 312 PRO A CA 1
ATOM 2503 C C . PRO A 1 312 ? 0.060 -12.167 14.161 1.00 97.12 312 PRO A C 1
ATOM 2505 O O . PRO A 1 312 ? 0.080 -12.917 15.131 1.00 97.12 312 PRO A O 1
ATOM 2508 N N . TRP A 1 313 ? -1.017 -11.434 13.887 1.00 95.81 313 TRP A N 1
ATOM 2509 C CA . TRP A 1 313 ? -2.112 -11.188 14.833 1.00 95.81 313 TRP A CA 1
ATOM 2510 C C . TRP A 1 313 ? -3.345 -12.083 14.686 1.00 95.81 313 TRP A C 1
ATOM 2512 O O . TRP A 1 313 ? -3.940 -12.458 15.691 1.00 95.81 313 TRP A O 1
ATOM 2522 N N . PHE A 1 314 ? -3.772 -12.377 13.457 1.00 91.31 314 PHE A N 1
ATOM 2523 C CA . PHE A 1 314 ? -5.102 -12.961 13.188 1.00 91.31 314 PHE A CA 1
ATOM 2524 C C . PHE A 1 314 ? -5.040 -14.365 12.573 1.00 91.31 314 PHE A C 1
ATOM 2526 O O . PHE A 1 314 ? -5.779 -14.671 11.633 1.00 91.31 314 PHE A O 1
ATOM 2533 N N . ARG A 1 315 ? -4.109 -15.184 13.065 1.00 78.56 315 ARG A N 1
ATOM 2534 C CA . ARG A 1 315 ? -3.934 -16.581 12.647 1.00 78.56 315 ARG A CA 1
ATOM 2535 C C . ARG A 1 315 ? -4.866 -17.505 13.420 1.00 78.56 315 ARG A C 1
ATOM 2537 O O . ARG A 1 315 ? -5.050 -17.264 14.632 1.00 78.56 315 ARG A O 1
#

Nearest PDB structures (foldseek):
  8gr2-assembly1_A  TM=5.583E-01  e=1.925E-05  Campylobacter jejuni
  7tjb-assembly1_A  TM=5.552E-01  e=8.909E-05  Neisseria gonorrhoeae FA 1090
  8tlb-assembly1_A  TM=5.791E-01  e=2.338E-04  Campylobacter jejuni
  7bxb-assembly1_B  TM=5.662E-01  e=3.681E-04  Collinsella aerofaciens
  2bof-assembly1_X  TM=4.871E-01  e=3.422E+00  Thermobifida fusca